Protein AF-A0A0N4UQC7-F1 (afdb_monomer_lite)

Foldseek 3Di:
DLVVQLVVLVVQLVVLVVVVVLQFLLSVLSNLLSVLSNVLSVLVVVVVVVLVVVVVVCVVPVDPPPDPPVVLVCLLSVLQSLLSVLLNLVSVVVSVVLVCCVPVPVVCSCVCRHSVNSVVVSVCSSVVSNVVSVVVNVVSVVVVVDVVPDPPCPVVNVVVVVVVVVVLVVVLCCLCVVQVVVLPDPVSVVVNVSVNVSSVVNVVD

Secondary structure (DSSP, 8-state):
-HHHHHHHHHHHHHHHHHTTGGGSHHHHHHHHHHHHHHHHHHHHHHHHHHHHHHHHHHHHTT-S--STTHHHHHHHHHHHHHHHHHHHHHHHHHHHHHHHHHHH-HHHHHHH--HHHHHHHHHHHHHHHHHHHHHHHHHHHHHHHHHTT-TT-HHHHHHHHHHHHHHHHHHHHHIIIIIGGG--SHHHHHHHHHHHHHHHHHTT-

Sequence (205 aa):
NCSCGIIVNLCLITVIWKTGLIKKPFGVLSISIGSLNCSIVLVTSFYNLITFSFEMLINSFQLNRRQITKEKSANGIGQLINGIYYSNLLLHLLISVNRFYSVAFPLKYGTIFDRKKTKIMVFLIITIWSLSSFLLCVYIAFSWFINLNLPYTTAAFALLRTSFRSRMLIFDFLDATLIAPFCTTAWGTFILFTFTWMLCHFLDG

pLDDT: mean 77.35, std 13.8, range [48.28, 95.94]

Structure (mmCIF, N/CA/C/O backbone):
data_AF-A0A0N4UQC7-F1
#
_entry.id   AF-A0A0N4UQC7-F1
#
loop_
_atom_site.group_PDB
_atom_site.id
_atom_site.type_symbol
_atom_site.label_atom_id
_atom_site.label_alt_id
_atom_site.label_comp_id
_atom_site.label_asym_id
_atom_site.label_entity_id
_atom_site.label_seq_id
_atom_site.pdbx_PDB_ins_code
_atom_site.Cartn_x
_atom_site.Cartn_y
_atom_site.Cartn_z
_atom_site.occupancy
_atom_site.B_iso_or_equiv
_atom_site.auth_seq_id
_atom_site.auth_comp_id
_atom_site.auth_asym_id
_atom_site.auth_atom_id
_atom_site.pdbx_PDB_model_num
ATOM 1 N N . ASN A 1 1 ? -3.420 21.768 -10.777 1.00 60.06 1 ASN A N 1
ATOM 2 C CA . ASN A 1 1 ? -4.268 20.620 -10.370 1.00 60.06 1 ASN A CA 1
ATOM 3 C C . ASN A 1 1 ? -3.665 19.797 -9.236 1.00 60.06 1 ASN A C 1
ATOM 5 O O . ASN A 1 1 ? -4.347 19.621 -8.235 1.00 60.06 1 ASN A O 1
ATOM 9 N N . CYS A 1 2 ? -2.400 19.362 -9.317 1.00 74.94 2 CYS A N 1
ATOM 10 C CA . CYS A 1 2 ? -1.760 18.563 -8.257 1.00 74.94 2 CYS A CA 1
ATOM 11 C C . CYS A 1 2 ? -1.790 19.220 -6.861 1.00 74.94 2 CYS A C 1
ATOM 13 O O . CYS A 1 2 ? -2.129 18.565 -5.878 1.00 74.94 2 CYS A O 1
ATOM 15 N N . SER A 1 3 ? -1.519 20.527 -6.767 1.00 79.00 3 SER A N 1
ATOM 16 C CA . SER A 1 3 ? -1.473 21.240 -5.481 1.00 79.00 3 SER A CA 1
ATOM 17 C C . SER A 1 3 ? -2.801 21.190 -4.719 1.00 79.00 3 SER A C 1
ATOM 19 O O . SER A 1 3 ? -2.801 20.976 -3.511 1.00 79.00 3 SER A O 1
ATOM 21 N N . CYS A 1 4 ? -3.939 21.304 -5.417 1.00 84.38 4 CYS A N 1
ATOM 22 C CA . CYS A 1 4 ? -5.265 21.207 -4.800 1.00 84.38 4 CYS A CA 1
ATOM 23 C C . CYS A 1 4 ? -5.489 19.828 -4.166 1.00 84.38 4 CYS A C 1
ATOM 25 O O . CYS A 1 4 ? -5.972 19.746 -3.040 1.00 84.38 4 CYS A O 1
ATOM 27 N N . GLY A 1 5 ? -5.078 18.753 -4.851 1.00 85.75 5 GLY A N 1
ATOM 28 C CA . GLY A 1 5 ? -5.179 17.389 -4.331 1.00 85.75 5 GLY A CA 1
ATOM 29 C C . GLY A 1 5 ? -4.383 17.194 -3.039 1.00 85.75 5 GLY A C 1
ATOM 30 O O . GLY A 1 5 ? -4.911 16.648 -2.072 1.00 85.75 5 GLY A O 1
ATOM 31 N N . ILE A 1 6 ? -3.146 17.698 -2.981 1.00 89.88 6 ILE A N 1
ATOM 32 C CA . ILE A 1 6 ? -2.316 17.629 -1.766 1.00 89.88 6 ILE A CA 1
ATOM 33 C C . ILE A 1 6 ? -2.961 18.429 -0.628 1.00 89.88 6 ILE A C 1
ATOM 35 O O . ILE A 1 6 ? -3.107 17.909 0.474 1.00 89.88 6 ILE A O 1
ATOM 39 N N . ILE A 1 7 ? -3.396 19.666 -0.890 1.00 89.88 7 ILE A N 1
ATOM 40 C CA . ILE A 1 7 ? -4.003 20.537 0.129 1.00 89.88 7 ILE A CA 1
ATOM 41 C C . ILE A 1 7 ? -5.251 19.885 0.741 1.00 89.88 7 ILE A C 1
ATOM 43 O O . ILE A 1 7 ? -5.383 19.846 1.965 1.00 89.88 7 ILE A O 1
ATOM 47 N N . VAL A 1 8 ? -6.142 19.327 -0.085 1.00 91.44 8 VAL A N 1
ATOM 48 C CA . VAL A 1 8 ? -7.370 18.666 0.387 1.00 91.44 8 VAL A CA 1
ATOM 49 C C . VAL A 1 8 ? -7.048 17.441 1.250 1.00 91.44 8 VAL A C 1
ATOM 51 O O . VAL A 1 8 ? -7.613 17.291 2.334 1.00 91.44 8 VAL A O 1
ATOM 54 N N . ASN A 1 9 ? -6.108 16.590 0.825 1.00 91.94 9 ASN A N 1
ATOM 55 C CA . ASN A 1 9 ? -5.737 15.395 1.588 1.00 91.94 9 ASN A CA 1
ATOM 56 C C . ASN A 1 9 ? -4.983 15.733 2.888 1.00 91.94 9 ASN A C 1
ATOM 58 O O . ASN A 1 9 ? -5.233 15.111 3.920 1.00 91.94 9 ASN A O 1
ATOM 62 N N . LEU A 1 10 ? -4.131 16.763 2.895 1.00 92.62 10 LEU A N 1
ATOM 63 C CA . LEU A 1 10 ? -3.499 17.260 4.122 1.00 92.62 10 LEU A CA 1
ATOM 64 C C . LEU A 1 10 ? -4.522 17.866 5.092 1.00 92.62 10 LEU A C 1
ATOM 66 O O . LEU A 1 10 ? -4.419 17.653 6.303 1.00 92.62 10 LEU A O 1
ATOM 70 N N . CYS A 1 11 ? -5.533 18.576 4.581 1.00 91.69 11 CYS A N 1
ATOM 71 C CA . CYS A 1 11 ? -6.640 19.083 5.388 1.00 91.69 11 CYS A CA 1
ATOM 72 C C . CYS A 1 11 ? -7.411 17.928 6.045 1.00 91.69 11 CYS A C 1
ATOM 74 O O . CYS A 1 11 ? -7.597 17.933 7.262 1.00 91.69 11 CYS A O 1
ATOM 76 N N . LEU A 1 12 ? -7.757 16.887 5.277 1.00 91.06 12 LEU A N 1
ATOM 77 C CA . LEU A 1 12 ? -8.395 15.669 5.787 1.00 91.06 12 LEU A CA 1
ATOM 78 C C . LEU A 1 12 ? -7.584 15.035 6.930 1.00 91.06 12 LEU A C 1
ATOM 80 O O . LEU A 1 12 ? -8.125 14.797 8.011 1.00 91.06 12 LEU A O 1
ATOM 84 N N . ILE A 1 13 ? -6.282 14.806 6.721 1.00 94.38 13 ILE A N 1
ATOM 85 C CA . ILE A 1 13 ? -5.387 14.233 7.741 1.00 94.38 13 ILE A CA 1
ATOM 86 C C . ILE A 1 13 ? -5.366 15.116 8.996 1.00 94.38 13 ILE A C 1
ATOM 88 O O . ILE A 1 13 ? -5.500 14.612 10.113 1.00 94.38 13 ILE A O 1
ATOM 92 N N . THR A 1 14 ? -5.260 16.435 8.819 1.00 95.12 14 THR A N 1
ATOM 93 C CA . THR A 1 14 ? -5.228 17.408 9.920 1.00 95.12 14 THR A CA 1
ATOM 94 C C . THR A 1 14 ? -6.525 17.394 10.728 1.00 95.12 14 THR A C 1
ATOM 96 O O . THR A 1 14 ? -6.482 17.396 11.960 1.00 95.12 14 THR A O 1
ATOM 99 N N . VAL A 1 15 ? -7.685 17.336 10.066 1.00 93.06 15 VAL A N 1
ATOM 100 C CA . VAL A 1 15 ? -8.999 17.259 10.723 1.00 93.06 15 VAL A CA 1
ATOM 101 C C . VAL A 1 15 ? -9.138 15.958 11.515 1.00 93.06 15 VAL A C 1
ATOM 103 O O . VAL A 1 15 ? -9.542 15.991 12.678 1.00 93.06 15 VAL A O 1
ATOM 106 N N . ILE A 1 16 ? -8.756 14.811 10.946 1.00 93.06 16 ILE A N 1
ATOM 107 C CA . ILE A 1 16 ? -8.827 13.512 11.641 1.00 93.06 16 ILE A CA 1
ATOM 108 C C . ILE A 1 16 ? -7.889 13.480 12.855 1.00 93.06 16 ILE A C 1
ATOM 110 O O . ILE A 1 16 ? -8.245 12.931 13.903 1.00 93.06 16 ILE A O 1
ATOM 114 N N . TRP A 1 17 ? -6.703 14.082 12.731 1.00 94.56 17 TRP A N 1
ATOM 115 C CA . TRP A 1 17 ? -5.752 14.203 13.831 1.00 94.56 17 TRP A CA 1
ATOM 116 C C . TRP A 1 17 ? -6.313 15.068 14.963 1.00 94.56 17 TRP A C 1
ATOM 118 O O . TRP A 1 17 ? -6.388 14.612 16.105 1.00 94.56 17 TRP A O 1
ATOM 128 N N . LYS A 1 18 ? -6.779 16.286 14.647 1.00 95.94 18 LYS A N 1
ATOM 129 C CA . LYS A 1 18 ? -7.303 17.247 15.634 1.00 95.94 18 LYS A CA 1
ATOM 130 C C . LYS A 1 18 ? -8.573 16.761 16.336 1.00 95.94 18 LYS A C 1
ATOM 132 O O . LYS A 1 18 ? -8.733 16.994 17.526 1.00 95.94 18 LYS A O 1
ATOM 137 N N . THR A 1 19 ? -9.452 16.050 15.633 1.00 94.12 19 THR A N 1
ATOM 138 C CA . THR A 1 19 ? -10.691 15.487 16.210 1.00 94.12 19 THR A CA 1
ATOM 139 C C . THR A 1 19 ? -10.460 14.222 17.043 1.00 94.12 19 THR A C 1
ATOM 141 O O . THR A 1 19 ? -11.395 13.691 17.639 1.00 94.12 19 THR A O 1
ATOM 144 N N . GLY A 1 20 ? -9.235 13.682 17.073 1.00 93.00 20 GLY A N 1
ATOM 145 C CA . GLY A 1 20 ? -8.928 12.433 17.772 1.00 93.00 20 GLY A CA 1
ATOM 146 C C . GLY A 1 20 ? -9.548 11.188 17.126 1.00 93.00 20 GLY A C 1
ATOM 147 O O . GLY A 1 20 ? -9.466 10.096 17.696 1.00 93.00 20 GLY A O 1
ATOM 148 N N . LEU A 1 21 ? -10.122 11.311 15.921 1.00 91.31 21 LEU A N 1
ATOM 149 C CA . LEU A 1 21 ? -10.711 10.200 15.170 1.00 91.31 21 LEU A CA 1
ATOM 150 C C . LEU A 1 21 ? -9.682 9.119 14.818 1.00 91.31 21 LEU A C 1
ATOM 152 O O . LEU A 1 21 ? -10.066 7.967 14.635 1.00 91.31 21 LEU A O 1
ATOM 156 N N . ILE A 1 22 ? -8.383 9.438 14.830 1.00 92.94 22 ILE A N 1
ATOM 157 C CA . ILE A 1 22 ? -7.269 8.476 14.709 1.00 92.94 22 ILE A CA 1
ATOM 158 C C . ILE A 1 22 ? -7.287 7.360 15.777 1.00 92.94 22 ILE A C 1
ATOM 160 O O . ILE A 1 22 ? -6.645 6.315 15.623 1.00 92.94 22 ILE A O 1
ATOM 164 N N . LYS A 1 23 ? -8.011 7.562 16.887 1.00 92.81 23 LYS A N 1
ATOM 165 C CA . LYS A 1 23 ? -8.238 6.524 17.903 1.00 92.81 23 LYS A CA 1
ATOM 166 C C . LYS A 1 23 ? -9.246 5.463 17.436 1.00 92.81 23 LYS A C 1
ATOM 168 O O . LYS A 1 23 ? -9.225 4.359 17.968 1.00 92.81 23 LYS A O 1
ATOM 173 N N . LYS A 1 24 ? -10.085 5.767 16.438 1.00 94.00 24 LYS A N 1
ATOM 174 C CA . LYS A 1 24 ? -11.085 4.860 15.855 1.00 94.00 24 LYS A CA 1
ATOM 175 C C . LYS A 1 24 ? -10.549 4.198 14.568 1.00 94.00 24 LYS A C 1
ATOM 177 O O . LYS A 1 24 ? -9.817 4.851 13.824 1.00 94.00 24 LYS A O 1
ATOM 182 N N . PRO A 1 25 ? -10.957 2.952 14.249 1.00 93.12 25 PRO A N 1
ATOM 183 C CA . PRO A 1 25 ? -10.604 2.260 13.000 1.00 93.12 25 PRO A CA 1
ATOM 184 C C . PRO A 1 25 ? -10.818 3.107 11.740 1.00 93.12 25 PRO A C 1
ATOM 186 O O . PRO A 1 25 ? -9.914 3.250 10.922 1.00 93.12 25 PRO A O 1
ATOM 189 N N . PHE A 1 26 ? -11.983 3.753 11.639 1.00 93.31 26 PHE A N 1
ATOM 190 C CA . PHE A 1 26 ? -12.334 4.610 10.508 1.00 93.31 26 PHE A CA 1
ATOM 191 C C . PHE A 1 26 ? -11.342 5.766 10.295 1.00 93.31 26 PHE A C 1
ATOM 193 O O . PHE A 1 26 ? -10.989 6.079 9.159 1.00 93.31 26 PHE A O 1
ATOM 200 N N . GLY A 1 27 ? -10.858 6.389 11.376 1.00 93.50 27 GLY A N 1
ATOM 201 C CA . GLY A 1 27 ? -9.882 7.473 11.274 1.00 93.50 27 GLY A CA 1
ATOM 202 C C . GLY A 1 27 ? -8.510 6.987 10.812 1.00 93.50 27 GLY A C 1
ATOM 203 O O . GLY A 1 27 ? -7.856 7.687 10.046 1.00 93.50 27 GLY A O 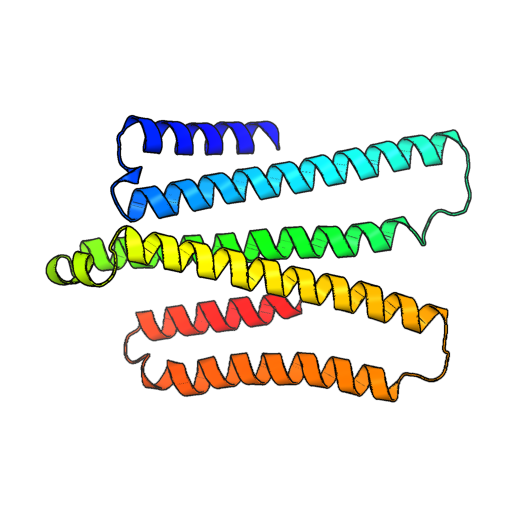1
ATOM 204 N N . VAL A 1 28 ? -8.098 5.775 11.210 1.00 95.62 28 VAL A N 1
ATOM 205 C CA . VAL A 1 28 ? -6.868 5.146 10.696 1.00 95.62 28 VAL A CA 1
ATOM 206 C C . VAL A 1 28 ? -6.974 4.941 9.186 1.00 95.62 28 VAL A C 1
ATOM 208 O O . VAL A 1 28 ? -6.110 5.423 8.464 1.00 95.62 28 VAL A O 1
ATOM 211 N N . LEU A 1 29 ? -8.057 4.315 8.710 1.00 94.12 29 LEU A N 1
ATOM 212 C CA . LEU A 1 29 ? -8.285 4.089 7.277 1.00 94.12 29 LEU A CA 1
ATOM 213 C C . LEU A 1 29 ? -8.303 5.399 6.476 1.00 94.12 29 LEU A C 1
ATOM 215 O O . LEU A 1 29 ? -7.686 5.495 5.419 1.00 94.12 29 LEU A O 1
ATOM 219 N N . SER A 1 30 ? -8.976 6.424 7.003 1.00 94.06 30 SER A N 1
ATOM 220 C CA . SER A 1 30 ? -9.113 7.718 6.329 1.00 94.06 30 SER A CA 1
ATOM 221 C C . SER A 1 30 ? -7.779 8.469 6.227 1.00 94.06 30 SER A C 1
ATOM 223 O O . SER A 1 30 ? -7.488 9.055 5.186 1.00 94.06 30 SER A O 1
ATOM 225 N N . ILE A 1 31 ? -6.936 8.418 7.270 1.00 95.31 31 ILE A N 1
ATOM 226 C CA . ILE A 1 31 ? -5.569 8.960 7.201 1.00 95.31 31 ILE A CA 1
ATOM 227 C C . ILE A 1 31 ? -4.743 8.181 6.179 1.00 95.31 31 ILE A C 1
ATOM 229 O O . ILE A 1 31 ? -4.010 8.796 5.415 1.00 95.31 31 ILE A O 1
ATOM 233 N N . SER A 1 32 ? -4.865 6.853 6.132 1.00 95.56 32 SER A N 1
ATOM 234 C CA . SER A 1 32 ? -4.126 6.028 5.174 1.00 95.56 32 SER A CA 1
ATOM 235 C C . SER A 1 32 ? -4.460 6.373 3.722 1.00 95.56 32 SER A C 1
ATOM 237 O O . SER A 1 32 ? -3.535 6.548 2.933 1.00 95.56 32 SER A O 1
ATOM 239 N N . ILE A 1 33 ? -5.742 6.560 3.385 1.00 94.25 33 ILE A N 1
ATOM 240 C CA . ILE A 1 33 ? -6.151 7.038 2.052 1.00 94.25 33 ILE A CA 1
ATOM 241 C C . ILE A 1 33 ? -5.605 8.439 1.778 1.00 94.25 33 ILE A C 1
ATOM 243 O O . ILE A 1 33 ? -5.018 8.668 0.724 1.00 94.25 33 ILE A O 1
ATOM 247 N N . GLY A 1 34 ? -5.739 9.367 2.733 1.00 93.19 34 GLY A N 1
ATOM 248 C CA . GLY A 1 34 ? -5.193 10.719 2.589 1.00 93.19 34 GLY A CA 1
ATOM 249 C C . GLY A 1 34 ? -3.689 10.706 2.298 1.00 93.19 34 GLY A C 1
ATOM 250 O O . GLY A 1 34 ? -3.222 11.398 1.394 1.00 93.19 34 GLY A O 1
ATOM 251 N N . SER A 1 35 ? -2.935 9.868 3.011 1.00 95.38 35 SER A N 1
ATOM 252 C CA . SER A 1 35 ? -1.496 9.704 2.813 1.00 95.38 35 SER A CA 1
ATOM 253 C C . SER A 1 35 ? -1.162 9.111 1.445 1.00 95.38 35 SER A C 1
ATOM 255 O O . SER A 1 35 ? -0.305 9.662 0.760 1.00 95.38 35 SER A O 1
ATOM 257 N N . LEU A 1 36 ? -1.848 8.046 1.006 1.00 93.69 36 LEU A N 1
ATOM 258 C CA . LEU A 1 36 ? -1.620 7.458 -0.322 1.00 93.69 36 LEU A CA 1
ATOM 259 C C . LEU A 1 36 ? -1.976 8.428 -1.455 1.00 93.69 36 LEU A C 1
ATOM 261 O O . LEU A 1 36 ? -1.239 8.517 -2.435 1.00 93.69 36 LEU A O 1
ATOM 265 N N . ASN A 1 37 ? -3.052 9.204 -1.308 1.00 93.00 37 ASN A N 1
ATOM 266 C CA . ASN A 1 37 ? -3.415 10.249 -2.264 1.00 93.00 37 ASN A CA 1
ATOM 267 C C . ASN A 1 37 ? -2.358 11.364 -2.326 1.00 93.00 37 ASN A C 1
ATOM 269 O O . ASN A 1 37 ? -2.044 11.868 -3.403 1.00 93.00 37 ASN A O 1
ATOM 273 N N . CYS A 1 38 ? -1.764 11.750 -1.194 1.00 93.00 38 CYS A N 1
ATOM 274 C CA . CYS A 1 38 ? -0.612 12.651 -1.212 1.00 93.00 38 CYS A CA 1
ATOM 275 C C . CYS A 1 38 ? 0.575 12.006 -1.944 1.00 93.00 38 CYS A C 1
ATOM 277 O O . CYS A 1 38 ? 1.183 12.648 -2.800 1.00 93.00 38 CYS A O 1
ATOM 279 N N . SER A 1 39 ? 0.878 10.735 -1.660 1.00 92.38 39 SER A N 1
ATOM 280 C CA . SER A 1 39 ? 1.976 10.002 -2.295 1.00 92.38 39 SER A CA 1
ATOM 281 C C . SER A 1 39 ? 1.815 9.896 -3.813 1.00 92.38 39 SER A C 1
ATOM 283 O O . SER A 1 39 ? 2.763 10.212 -4.526 1.00 92.38 39 SER A O 1
ATOM 285 N N . ILE A 1 40 ? 0.636 9.523 -4.330 1.00 91.56 40 ILE A N 1
ATOM 286 C CA . ILE A 1 40 ? 0.422 9.386 -5.781 1.00 91.56 40 ILE A CA 1
ATOM 287 C C . ILE A 1 40 ? 0.588 10.728 -6.502 1.00 91.56 40 ILE A C 1
ATOM 289 O O . ILE A 1 40 ? 1.230 10.793 -7.552 1.00 91.56 40 ILE A O 1
ATOM 293 N N . VAL A 1 41 ? 0.080 11.819 -5.916 1.00 90.81 41 VAL A N 1
ATOM 294 C CA . VAL A 1 41 ? 0.200 13.159 -6.499 1.00 90.81 41 VAL A CA 1
ATOM 295 C C . VAL A 1 41 ? 1.650 13.636 -6.469 1.00 90.81 41 VAL A C 1
ATOM 297 O O . VAL A 1 41 ? 2.113 14.205 -7.458 1.00 90.81 41 VAL A O 1
ATOM 300 N N . LEU A 1 42 ? 2.385 13.383 -5.383 1.00 91.12 42 LEU A N 1
ATOM 301 C CA . LEU A 1 42 ? 3.803 13.731 -5.277 1.00 91.12 42 LEU A CA 1
ATOM 302 C C . LEU A 1 42 ? 4.660 12.942 -6.272 1.00 91.12 42 LEU A C 1
ATOM 304 O O . LEU A 1 42 ? 5.429 13.557 -7.005 1.00 91.12 42 LEU A O 1
ATOM 308 N N . VAL A 1 43 ? 4.490 11.618 -6.353 1.00 88.81 43 VAL A N 1
ATOM 309 C CA . VAL A 1 43 ? 5.226 10.754 -7.295 1.00 88.81 43 VAL A CA 1
ATOM 310 C C . VAL A 1 43 ? 4.956 11.179 -8.738 1.00 88.81 43 VAL A C 1
ATOM 312 O O . VAL A 1 43 ? 5.895 11.382 -9.504 1.00 88.81 43 VAL A O 1
ATOM 315 N N . THR A 1 44 ? 3.689 11.402 -9.094 1.00 88.12 44 THR A N 1
ATOM 316 C CA . THR A 1 44 ? 3.306 11.834 -10.447 1.00 88.12 44 THR A CA 1
ATOM 317 C C . THR A 1 44 ? 3.846 13.229 -10.768 1.00 88.12 44 THR A C 1
ATOM 319 O O . THR A 1 44 ? 4.366 13.463 -11.856 1.00 88.12 44 THR A O 1
ATOM 322 N N . SER A 1 45 ? 3.774 14.168 -9.819 1.00 88.12 45 SER A N 1
ATOM 323 C CA . SER A 1 45 ? 4.286 15.532 -10.019 1.00 88.12 45 SER A CA 1
ATOM 324 C C . SER A 1 45 ? 5.805 15.547 -10.169 1.00 88.12 45 SER A C 1
ATOM 326 O O . SER A 1 45 ? 6.323 16.245 -11.036 1.00 88.12 45 SER A O 1
ATOM 328 N N . PHE A 1 46 ? 6.514 14.753 -9.364 1.00 87.69 46 PHE A N 1
ATOM 329 C CA . PHE A 1 46 ? 7.964 14.617 -9.447 1.00 87.69 46 PHE A CA 1
ATOM 330 C C . PHE A 1 46 ? 8.392 13.965 -10.764 1.00 87.69 46 PHE A C 1
ATOM 332 O O . PHE A 1 46 ? 9.304 14.457 -11.424 1.00 87.69 46 PHE A O 1
ATOM 339 N N . TYR A 1 47 ? 7.685 12.922 -11.205 1.00 85.81 47 TYR A N 1
ATOM 340 C CA . TYR A 1 47 ? 7.925 12.298 -12.503 1.00 85.81 47 TYR A CA 1
ATOM 341 C C . TYR A 1 47 ? 7.716 13.262 -13.671 1.00 85.81 47 TYR A C 1
ATOM 343 O O . TYR A 1 47 ? 8.559 13.342 -14.566 1.00 85.81 47 TYR A O 1
ATOM 351 N N . ASN A 1 48 ? 6.626 14.028 -13.648 1.00 83.88 48 ASN A N 1
ATOM 352 C CA . ASN A 1 48 ? 6.349 15.025 -14.676 1.00 83.88 48 ASN A CA 1
ATOM 353 C C . ASN A 1 48 ? 7.403 16.136 -14.675 1.00 83.88 48 ASN A C 1
ATOM 355 O O . ASN A 1 48 ? 7.855 16.539 -15.742 1.00 83.88 48 ASN A O 1
ATOM 359 N N . LEU A 1 49 ? 7.846 16.587 -13.496 1.00 85.38 49 LEU A N 1
ATOM 360 C CA . LEU A 1 49 ? 8.911 17.581 -13.364 1.00 85.38 49 LEU A CA 1
ATOM 361 C C . LEU A 1 49 ? 10.233 17.072 -13.948 1.00 85.38 49 LEU A C 1
ATOM 363 O O . LEU A 1 49 ? 10.887 17.792 -14.704 1.00 85.38 49 LEU A O 1
ATOM 367 N N . ILE A 1 50 ? 10.610 15.831 -13.631 1.00 81.88 50 ILE A N 1
ATOM 368 C CA . ILE A 1 50 ? 11.795 15.170 -14.184 1.00 81.88 50 ILE A CA 1
ATOM 369 C C . ILE A 1 50 ? 11.680 15.079 -15.705 1.00 81.88 50 ILE A C 1
ATOM 371 O O . ILE A 1 50 ? 12.569 15.541 -16.416 1.00 81.88 50 ILE A O 1
ATOM 375 N N . THR A 1 51 ? 10.577 14.526 -16.209 1.00 78.31 51 THR A N 1
ATOM 376 C CA . THR A 1 51 ? 10.359 14.307 -17.645 1.00 78.31 51 THR A CA 1
ATOM 377 C C . THR A 1 51 ? 10.394 15.621 -18.417 1.00 78.31 51 THR A C 1
ATOM 379 O O . THR A 1 51 ? 11.078 15.713 -19.435 1.00 78.31 51 THR A O 1
ATOM 382 N N . PHE A 1 52 ? 9.740 16.660 -17.896 1.00 80.81 52 PHE A N 1
ATOM 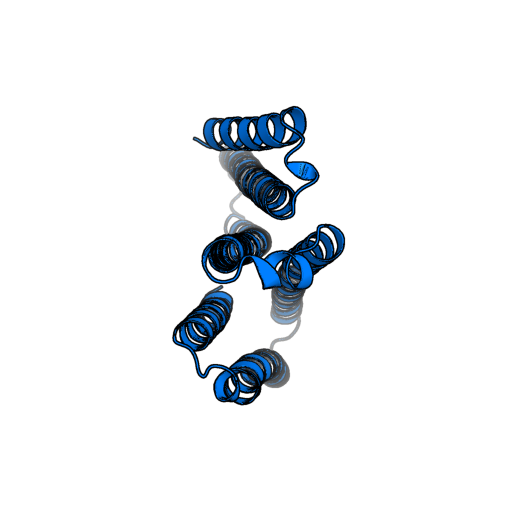383 C CA . PHE A 1 52 ? 9.755 17.998 -18.474 1.00 80.81 52 PHE A CA 1
ATOM 384 C C . PHE A 1 52 ? 11.161 18.614 -18.468 1.00 80.81 52 PHE A C 1
ATOM 386 O O . PHE A 1 52 ? 11.610 19.131 -19.488 1.00 80.81 52 PHE A O 1
ATOM 393 N N . SER A 1 53 ? 11.896 18.502 -17.356 1.00 77.88 53 SER A N 1
ATOM 394 C CA . SER A 1 53 ? 13.269 19.020 -17.246 1.00 77.88 53 SER A CA 1
ATOM 395 C C . SER A 1 53 ? 14.221 18.327 -18.226 1.00 77.88 53 SER A C 1
ATOM 397 O O . SER A 1 53 ? 15.010 18.990 -18.899 1.00 77.88 53 SER A O 1
ATOM 399 N N . PHE A 1 54 ? 14.115 17.001 -18.363 1.00 73.94 54 PHE A N 1
ATOM 400 C CA . PHE A 1 54 ? 14.878 16.233 -19.349 1.00 73.94 54 PHE A CA 1
ATOM 401 C C . PHE A 1 54 ? 14.496 16.596 -20.783 1.00 73.94 54 PHE A C 1
ATOM 403 O O . PHE A 1 54 ? 15.369 16.683 -21.642 1.00 73.94 54 PHE A O 1
ATOM 410 N N . GLU A 1 55 ? 13.215 16.820 -21.065 1.00 72.31 55 GLU A N 1
ATOM 411 C CA . GLU A 1 55 ? 12.767 17.226 -22.394 1.00 72.31 55 GLU A CA 1
ATOM 412 C C . GLU A 1 55 ? 13.286 18.610 -22.787 1.00 72.31 55 GLU A C 1
ATOM 414 O O . GLU A 1 55 ? 13.800 18.773 -23.894 1.00 72.31 55 GLU A O 1
ATOM 419 N N . MET A 1 56 ? 13.245 19.570 -21.862 1.00 74.88 56 MET A N 1
ATOM 420 C CA . MET A 1 56 ? 13.828 20.898 -22.054 1.00 74.88 56 MET A CA 1
ATOM 421 C C . MET A 1 56 ? 15.337 20.823 -22.318 1.00 74.88 56 MET A C 1
ATOM 423 O O . MET A 1 56 ? 15.822 21.444 -23.262 1.00 74.88 56 MET A O 1
ATOM 427 N N . LEU A 1 57 ? 16.068 20.003 -21.554 1.00 73.38 57 LEU A N 1
ATOM 428 C CA . LEU A 1 57 ? 17.507 19.783 -21.737 1.00 73.38 57 LEU A CA 1
ATOM 429 C C . LEU A 1 57 ? 17.824 19.118 -23.092 1.00 73.38 57 LEU A C 1
ATOM 431 O O . LEU A 1 57 ? 18.745 19.498 -23.805 1.00 73.38 57 LEU A O 1
ATOM 435 N N . ILE A 1 58 ? 17.053 18.112 -23.496 1.00 68.19 58 ILE A N 1
ATOM 436 C CA . ILE A 1 58 ? 17.268 17.422 -24.776 1.00 68.19 58 ILE A CA 1
ATOM 437 C C . ILE A 1 58 ? 16.936 18.335 -25.966 1.00 68.19 58 ILE A C 1
ATOM 439 O O . ILE A 1 58 ? 17.563 18.227 -27.026 1.00 68.19 58 ILE A O 1
ATOM 443 N N . ASN A 1 59 ? 15.948 19.218 -25.816 1.00 71.06 59 ASN A N 1
ATOM 444 C CA . ASN A 1 59 ? 15.622 20.226 -26.818 1.00 71.06 59 ASN A CA 1
ATOM 445 C C . ASN A 1 59 ? 16.711 21.298 -26.924 1.00 71.06 59 ASN A C 1
ATOM 447 O O . ASN A 1 59 ? 17.012 21.709 -28.041 1.00 71.06 59 ASN A O 1
ATOM 451 N N . SER A 1 60 ? 17.364 21.677 -25.820 1.00 75.50 60 SER A N 1
ATOM 452 C CA . SER A 1 60 ? 18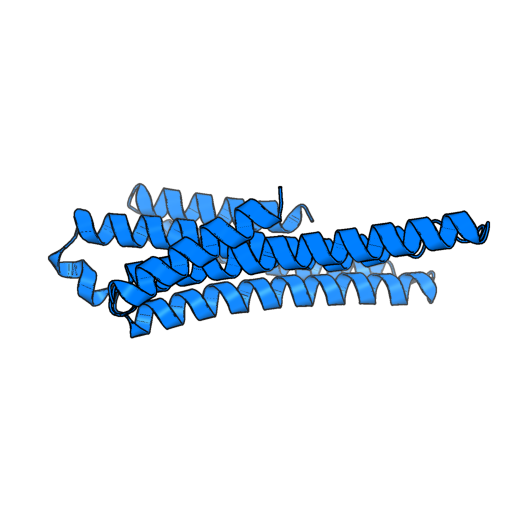.469 22.640 -25.866 1.00 75.50 60 SER A CA 1
ATOM 453 C C . SER A 1 60 ? 19.751 22.078 -26.492 1.00 75.50 60 SER A C 1
ATOM 455 O O . SER A 1 60 ? 20.487 22.830 -27.121 1.00 75.50 60 SER A O 1
ATOM 457 N N . PHE A 1 61 ? 20.016 20.771 -26.378 1.00 69.44 61 PHE A N 1
ATOM 458 C CA . PHE A 1 61 ? 21.269 20.164 -26.858 1.00 69.44 61 PHE A CA 1
ATOM 459 C C . PHE A 1 61 ? 21.198 19.459 -28.229 1.00 69.44 61 PHE A C 1
ATOM 461 O O . PHE A 1 61 ? 22.181 18.836 -28.621 1.00 69.44 61 PHE A O 1
ATOM 468 N N . GLN A 1 62 ? 20.070 19.506 -28.960 1.00 65.94 62 GLN A N 1
ATOM 469 C CA . GLN A 1 62 ? 19.868 18.787 -30.244 1.00 65.94 62 GLN A CA 1
ATOM 470 C C . GLN A 1 62 ? 20.342 17.313 -30.231 1.00 65.94 62 GLN A C 1
ATOM 472 O O . GLN A 1 62 ? 20.709 16.734 -31.254 1.00 65.94 62 GLN A O 1
ATOM 477 N N . LEU A 1 63 ? 20.334 16.663 -29.065 1.00 59.44 63 LEU A N 1
ATOM 478 C CA . LEU A 1 63 ? 20.845 15.304 -28.938 1.00 59.44 63 LEU A CA 1
ATOM 479 C C . LEU A 1 63 ? 19.861 14.326 -29.587 1.00 59.44 63 LEU A C 1
ATOM 481 O O . LEU A 1 63 ? 18.737 14.140 -29.118 1.00 59.44 63 LEU A O 1
ATOM 485 N N . ASN A 1 64 ? 20.313 13.671 -30.658 1.00 61.25 64 ASN A N 1
ATOM 486 C CA . ASN A 1 64 ? 19.536 12.756 -31.502 1.00 61.25 64 ASN A CA 1
ATOM 487 C C . ASN A 1 64 ? 19.360 11.333 -30.903 1.00 61.25 64 ASN A C 1
ATOM 489 O O . ASN A 1 64 ? 19.018 10.393 -31.609 1.00 61.25 64 ASN A O 1
ATOM 493 N N . ARG A 1 65 ? 19.594 11.124 -29.593 1.00 59.28 65 ARG A N 1
ATOM 494 C CA . ARG A 1 65 ? 19.478 9.802 -28.918 1.00 59.28 65 ARG A CA 1
ATOM 495 C C . ARG A 1 65 ? 18.166 9.631 -28.130 1.00 59.28 65 ARG A C 1
ATOM 497 O O . ARG A 1 65 ? 18.174 9.212 -26.977 1.00 59.28 65 ARG A O 1
ATOM 504 N N . ARG A 1 66 ? 17.032 10.002 -28.734 1.00 54.41 66 ARG A N 1
ATOM 505 C CA . ARG A 1 66 ? 15.794 10.398 -28.026 1.00 54.41 66 ARG A CA 1
ATOM 506 C C . ARG A 1 66 ? 14.846 9.301 -27.525 1.00 54.41 66 ARG A C 1
ATOM 508 O O . ARG A 1 66 ? 14.068 9.593 -26.623 1.00 54.41 66 ARG A O 1
ATOM 515 N N . GLN A 1 67 ? 14.853 8.085 -28.065 1.00 57.28 67 GLN A N 1
ATOM 516 C CA . GLN A 1 67 ? 13.720 7.165 -27.833 1.00 57.28 67 GLN A CA 1
ATOM 517 C C . GLN A 1 67 ? 13.942 6.137 -26.714 1.00 57.28 67 GLN A C 1
ATOM 519 O O . GLN A 1 67 ? 13.026 5.834 -25.959 1.00 57.28 67 GLN A O 1
ATOM 524 N N . ILE A 1 68 ? 15.172 5.657 -26.520 1.00 55.56 68 ILE A N 1
ATOM 525 C CA . ILE A 1 68 ? 15.413 4.461 -25.696 1.00 55.56 68 ILE A CA 1
ATOM 526 C C . ILE A 1 68 ? 15.355 4.735 -24.177 1.00 55.56 68 ILE A C 1
ATOM 528 O O . ILE A 1 68 ? 15.099 3.814 -23.402 1.00 55.56 68 ILE A O 1
ATOM 532 N N . THR A 1 69 ? 15.601 5.965 -23.714 1.00 56.94 69 THR A N 1
ATOM 533 C CA . THR A 1 69 ? 15.593 6.295 -22.273 1.00 56.94 69 THR A CA 1
ATOM 534 C C . THR A 1 69 ? 14.226 6.743 -21.755 1.00 56.94 69 THR A C 1
ATOM 536 O O . THR A 1 69 ? 13.906 6.431 -20.611 1.00 56.94 69 THR A O 1
ATOM 539 N N . LYS A 1 70 ? 13.405 7.412 -22.581 1.00 56.81 70 LYS A N 1
ATOM 540 C CA . LYS A 1 70 ? 12.088 7.934 -22.169 1.00 56.81 70 LYS A CA 1
ATOM 541 C C . LYS A 1 70 ? 11.072 6.825 -21.879 1.00 56.81 70 LYS A C 1
ATOM 543 O O . LYS A 1 70 ? 10.400 6.877 -20.857 1.00 56.81 70 LYS A O 1
ATOM 548 N N . GLU A 1 71 ? 10.991 5.800 -22.728 1.00 61.12 71 GLU A N 1
ATOM 549 C CA . GLU A 1 71 ? 10.030 4.699 -22.532 1.00 61.12 71 GLU A CA 1
ATOM 550 C C . GLU A 1 71 ? 10.322 3.887 -21.258 1.00 61.12 71 GLU A C 1
ATOM 552 O O . GLU A 1 71 ? 9.420 3.400 -20.583 1.00 61.12 71 GLU A O 1
ATOM 557 N N . LYS A 1 72 ? 11.597 3.772 -20.873 1.00 59.59 72 LYS A N 1
ATOM 558 C CA . LYS A 1 72 ? 12.017 2.896 -19.770 1.00 59.59 72 LYS A CA 1
ATOM 559 C C . LYS A 1 72 ? 11.764 3.490 -18.392 1.00 59.59 72 LYS A C 1
ATOM 561 O O . LYS A 1 72 ? 11.338 2.765 -17.494 1.00 59.59 72 LYS A O 1
ATOM 566 N N . SER A 1 73 ? 12.023 4.787 -18.212 1.00 60.88 73 SER A N 1
ATOM 567 C CA . SER A 1 73 ? 11.686 5.471 -16.958 1.00 60.88 73 SER A CA 1
ATOM 568 C C . SER A 1 73 ? 10.171 5.563 -16.771 1.00 60.88 73 SER A C 1
ATOM 570 O O . SER A 1 73 ? 9.695 5.419 -15.644 1.00 60.88 73 SER A O 1
ATOM 572 N N . ALA A 1 74 ? 9.424 5.718 -17.871 1.00 70.44 74 ALA A N 1
ATOM 573 C CA . ALA A 1 74 ? 7.968 5.719 -17.863 1.00 70.44 74 ALA A CA 1
ATOM 574 C C . ALA A 1 74 ? 7.394 4.405 -17.323 1.00 70.44 74 ALA A C 1
ATOM 576 O O . ALA A 1 74 ? 6.519 4.440 -16.460 1.00 70.44 74 ALA A O 1
ATOM 577 N N . ASN A 1 75 ? 7.939 3.259 -17.745 1.00 71.31 75 ASN A N 1
ATOM 578 C CA . ASN A 1 75 ? 7.448 1.953 -17.303 1.00 71.31 75 ASN A CA 1
ATOM 579 C C . ASN A 1 75 ? 7.649 1.733 -15.797 1.00 71.31 75 ASN A C 1
ATOM 581 O O . ASN A 1 75 ? 6.712 1.355 -15.101 1.00 71.31 75 ASN A O 1
ATOM 585 N N . GLY A 1 76 ? 8.845 2.005 -15.262 1.00 72.69 76 GLY A N 1
ATOM 586 C CA . GLY A 1 76 ? 9.122 1.784 -13.836 1.00 72.69 76 GLY A CA 1
ATOM 587 C C . GLY A 1 76 ? 8.262 2.657 -12.914 1.00 72.69 76 GLY A C 1
ATOM 588 O O . GLY A 1 76 ? 7.721 2.180 -11.916 1.00 72.69 76 GLY A O 1
ATOM 589 N N . ILE A 1 77 ? 8.097 3.934 -13.266 1.00 78.50 77 ILE A N 1
ATOM 590 C CA . ILE A 1 77 ? 7.295 4.878 -12.478 1.00 78.50 77 ILE A CA 1
ATOM 591 C C . ILE A 1 77 ? 5.801 4.606 -12.659 1.00 78.50 77 ILE A C 1
ATOM 593 O O . ILE A 1 77 ? 5.063 4.658 -11.676 1.00 78.50 77 ILE A O 1
ATOM 597 N N . GLY A 1 78 ? 5.365 4.246 -13.868 1.00 80.44 78 GLY A N 1
ATOM 598 C CA . GLY A 1 78 ? 4.003 3.784 -14.129 1.00 80.44 78 GLY A CA 1
ATOM 599 C C . GLY A 1 78 ? 3.620 2.618 -13.218 1.00 80.44 78 GLY A C 1
ATOM 600 O O . GLY A 1 78 ? 2.578 2.665 -12.570 1.00 80.44 78 GLY A O 1
ATOM 601 N N . GLN A 1 79 ? 4.510 1.635 -13.047 1.00 78.81 79 GLN A N 1
ATOM 602 C CA . GLN A 1 79 ? 4.248 0.506 -12.149 1.00 78.81 79 GLN A CA 1
ATOM 603 C C . GLN A 1 79 ? 4.213 0.886 -10.663 1.00 78.81 79 GLN A C 1
ATOM 605 O O . GLN A 1 79 ? 3.422 0.324 -9.900 1.00 78.81 79 GLN A O 1
ATOM 610 N N . LEU A 1 80 ? 5.018 1.864 -10.237 1.00 83.00 80 LEU A N 1
ATOM 611 C CA . LEU A 1 80 ? 4.932 2.409 -8.880 1.00 83.00 80 LEU A CA 1
ATOM 612 C C . LEU A 1 80 ? 3.591 3.125 -8.649 1.00 83.00 80 LEU A C 1
ATOM 614 O O . LEU A 1 80 ? 2.955 2.924 -7.614 1.00 83.00 80 LEU A O 1
ATOM 618 N N . ILE A 1 81 ? 3.148 3.933 -9.618 1.00 86.88 81 ILE A N 1
ATOM 619 C CA . ILE A 1 81 ? 1.850 4.619 -9.578 1.00 86.88 81 ILE A CA 1
ATOM 620 C C . ILE A 1 81 ? 0.713 3.593 -9.513 1.00 86.88 81 ILE A C 1
ATOM 622 O O . ILE A 1 81 ? -0.172 3.736 -8.668 1.00 86.88 81 ILE A O 1
ATOM 626 N N . ASN A 1 82 ? 0.779 2.525 -10.315 1.00 84.69 82 ASN A N 1
ATOM 627 C CA . ASN A 1 82 ? -0.181 1.419 -10.279 1.00 84.69 82 ASN A CA 1
ATOM 628 C C . ASN A 1 82 ? -0.249 0.767 -8.890 1.00 84.69 82 ASN A C 1
ATOM 630 O O . ASN A 1 82 ? -1.338 0.546 -8.367 1.00 84.69 82 ASN A O 1
ATOM 634 N N . GLY A 1 83 ? 0.892 0.527 -8.237 1.00 84.31 83 GLY A N 1
ATOM 635 C CA . GLY A 1 83 ? 0.925 -0.043 -6.883 1.00 84.31 83 GLY A CA 1
ATOM 636 C C . GLY A 1 83 ? 0.218 0.819 -5.841 1.00 84.31 83 GLY A C 1
ATOM 637 O O . GLY A 1 83 ? -0.546 0.314 -5.011 1.00 84.31 83 GLY A O 1
ATOM 638 N N . ILE A 1 84 ? 0.426 2.138 -5.906 1.00 89.69 84 ILE A N 1
ATOM 639 C CA . ILE A 1 84 ? -0.267 3.093 -5.034 1.00 89.69 84 ILE A CA 1
ATOM 640 C C . ILE A 1 84 ? -1.766 3.121 -5.363 1.00 89.69 84 ILE A C 1
ATOM 642 O O . ILE A 1 84 ? -2.591 3.123 -4.449 1.00 89.69 84 ILE A O 1
ATOM 646 N N . TYR A 1 85 ? -2.121 3.101 -6.649 1.00 89.12 85 TYR A N 1
ATOM 647 C CA . TYR A 1 85 ? -3.505 3.096 -7.118 1.00 89.12 85 TYR A CA 1
ATOM 648 C C . TYR A 1 85 ? -4.286 1.871 -6.616 1.00 89.12 85 TYR A C 1
ATOM 650 O O . TYR A 1 85 ? -5.332 2.037 -5.986 1.00 89.12 85 TYR A O 1
ATOM 658 N N . TYR A 1 86 ? -3.752 0.657 -6.788 1.00 85.56 86 TYR A N 1
ATOM 659 C CA . TYR A 1 86 ? -4.390 -0.573 -6.300 1.00 85.56 86 TYR A CA 1
ATOM 660 C C . TYR A 1 86 ? -4.481 -0.625 -4.772 1.00 85.56 86 TYR A C 1
ATOM 662 O O . TYR A 1 86 ? -5.514 -1.019 -4.223 1.00 85.56 86 TYR A O 1
ATOM 670 N N . SER A 1 87 ? -3.451 -0.141 -4.068 1.00 88.62 87 SER A N 1
ATOM 671 C CA . SER A 1 87 ? -3.506 0.012 -2.607 1.00 88.62 87 SER A CA 1
ATOM 672 C C . SER A 1 87 ? -4.664 0.921 -2.185 1.00 88.62 87 SER A C 1
ATOM 674 O O . SER A 1 87 ? -5.386 0.618 -1.235 1.00 88.62 87 SER A O 1
ATOM 676 N N . ASN A 1 88 ? -4.862 2.031 -2.899 1.00 91.00 88 ASN A N 1
ATOM 677 C CA . ASN A 1 88 ? -5.913 2.997 -2.606 1.00 91.00 88 ASN A CA 1
ATOM 678 C C . ASN A 1 88 ? -7.311 2.419 -2.855 1.00 91.00 88 ASN A C 1
ATOM 680 O O . ASN A 1 88 ? -8.208 2.565 -2.026 1.00 91.00 88 ASN A O 1
ATOM 684 N N . LEU A 1 89 ? -7.480 1.705 -3.967 1.00 88.62 89 LEU A N 1
ATOM 685 C CA . LEU A 1 89 ? -8.720 1.020 -4.316 1.00 88.62 89 LEU A CA 1
ATOM 686 C C . LEU A 1 89 ? -9.141 0.013 -3.230 1.00 88.62 89 LEU A C 1
ATOM 688 O O . LEU A 1 89 ? -10.290 0.017 -2.784 1.00 88.62 89 LEU A O 1
ATOM 692 N N . LEU A 1 90 ? -8.200 -0.791 -2.730 1.00 87.38 90 LEU A N 1
ATOM 693 C CA . LEU A 1 90 ? -8.466 -1.714 -1.627 1.00 87.38 90 LEU A CA 1
ATOM 694 C C . LEU A 1 90 ? -8.759 -1.018 -0.306 1.00 87.38 90 LEU A C 1
ATOM 696 O O . LEU A 1 90 ? -9.598 -1.492 0.459 1.00 87.38 90 LEU A O 1
ATOM 700 N N . LEU A 1 91 ? -8.100 0.105 -0.016 1.00 90.12 91 LEU A N 1
ATOM 701 C CA . LEU A 1 91 ? -8.446 0.894 1.161 1.00 90.12 91 LEU A CA 1
ATOM 702 C C . LEU A 1 91 ? -9.857 1.477 1.051 1.00 90.12 91 LEU A C 1
ATOM 704 O O . LEU A 1 91 ? -10.574 1.479 2.051 1.00 90.12 91 LEU A O 1
ATOM 708 N N . HIS A 1 92 ? -10.293 1.911 -0.134 1.00 88.06 92 HIS A N 1
ATOM 709 C CA . HIS A 1 92 ? -11.678 2.325 -0.363 1.00 88.06 92 HIS A CA 1
ATOM 710 C C . HIS A 1 92 ? -12.659 1.176 -0.108 1.00 88.06 92 HIS A C 1
ATOM 712 O O . HIS A 1 92 ? -13.635 1.367 0.619 1.00 88.06 92 HIS A O 1
ATOM 718 N N . LEU A 1 93 ? -12.372 -0.027 -0.617 1.00 87.19 93 LEU A N 1
ATOM 719 C CA . LEU A 1 93 ? -13.164 -1.221 -0.316 1.00 87.19 93 LEU A CA 1
ATOM 720 C C . LEU A 1 93 ? -13.199 -1.502 1.195 1.00 87.19 93 LEU A C 1
ATOM 722 O O . LEU A 1 93 ? -14.270 -1.711 1.763 1.00 87.19 93 LEU A O 1
ATOM 726 N N . LEU A 1 94 ? -12.049 -1.440 1.871 1.00 89.62 94 LEU A N 1
ATOM 727 C CA . LEU A 1 94 ? -11.943 -1.674 3.311 1.00 89.62 94 LEU A CA 1
ATOM 728 C C . LEU A 1 94 ? -12.715 -0.627 4.128 1.00 89.62 94 LEU A C 1
ATOM 730 O O . LEU A 1 94 ? -13.319 -0.976 5.142 1.00 89.62 94 LEU A O 1
ATOM 734 N N . ILE A 1 95 ? -12.755 0.636 3.688 1.00 89.88 95 ILE A N 1
ATOM 735 C CA . ILE A 1 95 ? -13.611 1.673 4.282 1.00 89.88 95 ILE A CA 1
ATOM 736 C C . ILE A 1 95 ? -15.090 1.347 4.084 1.00 89.88 95 ILE A C 1
ATOM 738 O O . ILE A 1 95 ? -15.856 1.451 5.044 1.00 89.88 95 ILE A O 1
ATOM 742 N N . SER A 1 96 ? -15.499 0.938 2.883 1.00 87.19 96 SER A N 1
ATOM 743 C CA . SER A 1 96 ? -16.885 0.549 2.604 1.00 87.19 96 SER A CA 1
ATOM 744 C C . SER A 1 96 ? -17.320 -0.612 3.497 1.00 87.19 96 SER A C 1
ATOM 746 O O . SER A 1 96 ? -18.365 -0.535 4.141 1.00 87.19 96 SER A O 1
ATOM 748 N N . VAL A 1 97 ? -16.473 -1.636 3.641 1.00 87.12 97 VAL A N 1
ATOM 749 C CA . VAL A 1 97 ? -16.702 -2.766 4.554 1.00 87.12 97 VAL A CA 1
ATOM 750 C C . VAL A 1 97 ? -16.736 -2.295 6.012 1.00 87.12 97 VAL A C 1
ATOM 752 O O . VAL A 1 97 ? -17.642 -2.668 6.755 1.00 87.12 97 VAL A O 1
ATOM 755 N N . ASN A 1 98 ? -15.810 -1.429 6.434 1.00 90.50 98 ASN A N 1
ATOM 756 C CA . ASN A 1 98 ? -15.800 -0.861 7.784 1.00 90.50 98 ASN A CA 1
ATOM 757 C C . ASN A 1 98 ? -17.116 -0.136 8.111 1.00 90.50 98 ASN A C 1
ATOM 759 O O . ASN A 1 98 ? -17.701 -0.362 9.173 1.00 90.50 98 ASN A O 1
ATOM 763 N N . ARG A 1 99 ? -17.609 0.698 7.187 1.00 89.69 99 ARG A N 1
ATOM 764 C CA . ARG A 1 99 ? -18.883 1.408 7.338 1.00 89.69 99 ARG A CA 1
ATOM 765 C C . ARG A 1 99 ? -20.069 0.459 7.331 1.00 89.69 99 ARG A C 1
ATOM 767 O O . ARG A 1 99 ? -20.920 0.577 8.211 1.00 89.69 99 ARG A O 1
ATOM 774 N N . PHE A 1 100 ? -20.080 -0.513 6.428 1.00 87.62 100 PHE A N 1
ATOM 775 C CA . PHE A 1 100 ? -21.110 -1.540 6.377 1.00 87.62 100 PHE A CA 1
ATOM 776 C C . PHE A 1 100 ? -21.221 -2.294 7.709 1.00 87.62 100 PHE A C 1
ATOM 778 O O . PHE A 1 100 ? -22.295 -2.313 8.300 1.00 87.62 100 PHE A O 1
ATOM 785 N N . TYR A 1 101 ? -20.118 -2.817 8.257 1.00 88.94 101 TYR A N 1
ATOM 786 C CA . TYR A 1 101 ? -20.136 -3.510 9.551 1.00 88.94 101 TYR A CA 1
ATOM 787 C C . TYR A 1 101 ? -20.559 -2.606 10.710 1.00 88.94 101 TYR A C 1
ATOM 789 O O . TYR A 1 101 ? -21.238 -3.073 11.623 1.00 88.94 101 TYR A O 1
ATOM 797 N N . SER A 1 102 ? -20.189 -1.321 10.675 1.00 90.75 102 SER A N 1
ATOM 798 C CA . SER A 1 102 ? -20.592 -0.369 11.718 1.00 90.75 102 SER A CA 1
ATOM 799 C C . SER A 1 102 ? -22.106 -0.140 11.766 1.00 90.75 102 SER A C 1
ATOM 801 O O . SER A 1 102 ? -22.636 0.126 12.841 1.00 90.75 102 SER A O 1
ATOM 803 N N . VAL A 1 103 ? -22.791 -0.277 10.624 1.00 92.06 103 VAL A N 1
ATOM 804 C CA . VAL A 1 103 ? -24.241 -0.071 10.493 1.00 92.06 103 VAL A CA 1
ATOM 805 C C . VAL A 1 103 ? -25.006 -1.390 10.614 1.00 92.06 103 VAL A C 1
ATOM 807 O O . VAL A 1 103 ? -25.935 -1.486 11.406 1.00 92.06 103 VAL A O 1
ATOM 810 N N . ALA A 1 104 ? -24.615 -2.415 9.855 1.00 91.00 104 ALA A N 1
ATOM 811 C CA . ALA A 1 104 ? -25.343 -3.679 9.758 1.00 91.00 104 ALA A CA 1
ATOM 812 C C . ALA A 1 104 ? -25.127 -4.600 10.970 1.00 91.00 104 ALA A C 1
ATOM 814 O O . ALA A 1 104 ? -26.023 -5.357 11.337 1.00 91.00 104 ALA A O 1
ATOM 815 N N . PHE A 1 105 ? -23.949 -4.549 11.604 1.00 92.75 105 PHE A N 1
ATOM 816 C CA . PHE A 1 105 ? -23.585 -5.461 12.693 1.00 92.75 105 PHE A CA 1
ATOM 817 C C . PHE A 1 105 ? -22.870 -4.736 13.848 1.00 92.75 105 PHE A C 1
ATOM 819 O O . PHE A 1 105 ? -21.742 -5.105 14.194 1.00 92.75 105 PHE A O 1
ATOM 826 N N . PRO A 1 106 ? -23.503 -3.743 14.503 1.00 93.25 106 PRO A N 1
ATOM 827 C CA . PRO A 1 106 ? -22.851 -2.907 15.516 1.00 93.25 106 PRO A CA 1
ATOM 828 C C . PRO A 1 106 ? -22.258 -3.717 16.681 1.00 93.25 106 PRO A C 1
ATOM 830 O O . PRO A 1 106 ? -21.165 -3.407 17.150 1.00 93.25 106 PRO A O 1
ATOM 833 N N . LEU A 1 107 ? -22.915 -4.812 17.090 1.00 94.94 107 LEU A N 1
ATOM 834 C CA . LEU A 1 107 ? -22.431 -5.705 18.155 1.00 94.94 107 LEU A CA 1
ATOM 835 C C . LEU A 1 107 ? -21.172 -6.500 17.759 1.00 94.94 107 LEU A C 1
ATOM 837 O O . LEU A 1 107 ? -20.360 -6.835 18.617 1.00 94.94 107 LEU A O 1
ATOM 841 N N . LYS A 1 108 ? -20.989 -6.794 16.464 1.00 92.25 108 LYS A N 1
ATOM 842 C CA . LYS A 1 108 ? -19.812 -7.509 15.932 1.00 92.25 108 LYS A CA 1
ATOM 843 C C . LYS A 1 108 ? -18.740 -6.559 15.390 1.00 92.25 108 LYS A C 1
ATOM 845 O O . LYS A 1 108 ? -17.626 -6.987 15.108 1.00 92.25 108 LYS A O 1
ATOM 850 N N . TYR A 1 109 ? -19.035 -5.267 15.252 1.00 90.62 109 TYR A N 1
ATOM 851 C CA . TYR A 1 109 ? -18.107 -4.296 14.675 1.00 90.62 109 TYR A CA 1
ATOM 852 C C . TYR A 1 109 ? -16.764 -4.266 15.418 1.00 90.62 109 TYR A C 1
ATOM 854 O O . TYR A 1 109 ? -15.714 -4.359 14.786 1.00 90.62 109 TYR A O 1
ATOM 862 N N . GLY A 1 110 ? -16.790 -4.212 16.755 1.00 91.25 110 GLY A N 1
ATOM 863 C CA . GLY A 1 110 ? -15.574 -4.146 17.575 1.00 91.25 110 GLY A CA 1
ATOM 864 C C . GLY A 1 110 ? -14.712 -5.412 17.535 1.00 91.25 110 GLY A C 1
ATOM 865 O O . GLY A 1 110 ? -13.509 -5.337 17.775 1.00 91.25 110 GLY A O 1
ATOM 866 N N . THR A 1 111 ? -15.285 -6.573 17.195 1.00 92.19 111 THR A N 1
ATOM 867 C CA . THR A 1 111 ? -14.514 -7.821 17.084 1.00 92.19 111 THR A CA 1
ATOM 868 C C . THR A 1 111 ? -13.765 -7.905 15.756 1.00 92.19 111 THR A C 1
ATOM 870 O O . THR A 1 111 ? -12.660 -8.453 15.716 1.00 92.19 111 THR A O 1
ATOM 873 N N . ILE A 1 112 ? -14.317 -7.327 14.687 1.00 88.88 112 ILE A N 1
ATOM 874 C CA . ILE A 1 112 ? -13.723 -7.322 13.342 1.00 88.88 112 ILE A CA 1
ATOM 875 C C . ILE A 1 112 ? -12.782 -6.123 13.174 1.00 88.88 112 ILE A C 1
ATOM 877 O O . ILE A 1 112 ? -11.611 -6.294 12.831 1.00 88.88 112 ILE A O 1
ATOM 881 N N . PHE A 1 113 ? -13.263 -4.917 13.482 1.00 89.44 113 PHE A N 1
ATOM 882 C CA . PHE A 1 113 ? -12.538 -3.659 13.331 1.00 89.44 113 PHE A CA 1
ATOM 883 C C . PHE A 1 113 ? -12.108 -3.101 14.686 1.00 89.44 113 PHE A C 1
ATOM 885 O O . PHE A 1 113 ? -12.764 -2.244 15.276 1.00 89.44 113 PHE A O 1
ATOM 892 N N . ASP A 1 114 ? -10.938 -3.544 15.138 1.00 93.50 114 ASP A N 1
ATOM 893 C CA . ASP A 1 114 ? -10.181 -2.884 16.203 1.00 93.50 114 ASP A CA 1
ATOM 894 C C . ASP A 1 114 ? -9.039 -2.038 15.609 1.00 93.50 114 ASP A C 1
ATOM 896 O O . ASP A 1 114 ? -8.568 -2.290 14.496 1.00 93.50 114 ASP A O 1
ATOM 900 N N . ARG A 1 115 ? -8.555 -1.034 16.345 1.00 92.88 115 ARG A N 1
ATOM 901 C CA . ARG A 1 115 ? -7.451 -0.159 15.932 1.00 92.88 115 ARG A CA 1
ATOM 902 C C . ARG A 1 115 ? -6.195 -0.955 15.578 1.00 92.88 115 ARG A C 1
ATOM 904 O O . ARG A 1 115 ? -5.546 -0.626 14.585 1.00 92.88 115 ARG A O 1
ATOM 911 N N . LYS A 1 116 ? -5.845 -1.991 16.354 1.00 94.12 116 LYS A N 1
ATOM 912 C CA . LYS A 1 116 ? -4.660 -2.821 16.077 1.00 94.12 116 LYS A CA 1
ATOM 913 C C . LYS A 1 116 ? -4.855 -3.633 14.797 1.00 94.12 116 LYS A C 1
ATOM 915 O O . LYS A 1 116 ? -3.998 -3.586 13.919 1.00 94.12 116 LYS A O 1
ATOM 920 N N . LYS A 1 117 ? -6.007 -4.299 14.657 1.00 91.94 117 LYS A N 1
ATOM 921 C CA . LYS A 1 117 ? -6.355 -5.095 13.465 1.00 91.94 117 LYS A CA 1
ATOM 922 C C . LYS A 1 117 ? -6.395 -4.242 12.200 1.00 91.94 117 LYS A C 1
ATOM 924 O O . LYS A 1 117 ? -5.806 -4.611 11.195 1.00 91.94 117 LYS A O 1
ATOM 929 N N . THR A 1 118 ? -6.995 -3.058 12.283 1.00 92.12 118 THR A N 1
ATOM 930 C CA . THR A 1 118 ? -7.107 -2.119 11.159 1.00 92.12 118 THR A CA 1
ATOM 931 C C . THR A 1 118 ? -5.736 -1.643 10.687 1.00 92.12 118 THR A C 1
ATOM 933 O O . THR A 1 118 ? -5.476 -1.627 9.490 1.00 92.12 118 THR A O 1
ATOM 936 N N . LYS A 1 119 ? -4.820 -1.310 11.610 1.00 93.81 119 LYS A N 1
ATOM 937 C CA . LYS A 1 119 ? -3.435 -0.962 11.252 1.00 93.81 119 LYS A CA 1
ATOM 938 C C . LYS A 1 119 ? -2.719 -2.108 10.537 1.00 93.81 119 LYS A C 1
ATOM 940 O O . LYS A 1 119 ? -2.019 -1.851 9.566 1.00 93.81 119 LYS A O 1
ATOM 945 N N . ILE A 1 120 ? -2.908 -3.347 11.000 1.00 92.50 120 ILE A N 1
ATOM 946 C CA . ILE A 1 120 ? -2.339 -4.537 10.354 1.00 92.50 120 ILE A CA 1
ATOM 947 C C . ILE A 1 120 ? -2.931 -4.714 8.950 1.00 92.50 120 ILE A C 1
ATOM 949 O O . ILE A 1 120 ? -2.170 -4.887 8.010 1.00 92.50 120 ILE A O 1
ATOM 953 N N . MET A 1 121 ? -4.253 -4.596 8.780 1.00 91.00 121 MET A N 1
ATOM 954 C CA . MET A 1 121 ? -4.908 -4.683 7.466 1.00 91.00 121 MET A CA 1
ATOM 955 C C . MET A 1 121 ? -4.374 -3.631 6.486 1.00 91.00 121 MET A C 1
ATOM 957 O O . MET A 1 121 ? -4.009 -3.972 5.367 1.00 91.00 121 MET A O 1
ATOM 961 N N . VAL A 1 122 ? -4.271 -2.367 6.916 1.00 91.75 122 VAL A N 1
ATOM 962 C CA . VAL A 1 122 ? -3.688 -1.281 6.108 1.00 91.75 122 VAL A CA 1
ATOM 963 C C . VAL A 1 122 ? -2.244 -1.595 5.724 1.00 91.75 122 VAL A C 1
ATOM 965 O O . VAL A 1 122 ? -1.876 -1.443 4.562 1.00 91.75 122 VAL A O 1
ATOM 968 N N . PHE A 1 123 ? -1.427 -2.021 6.691 1.00 91.69 123 PHE A N 1
ATOM 969 C CA . PHE A 1 123 ? -0.029 -2.366 6.451 1.00 91.69 123 PHE A CA 1
ATOM 970 C C . PHE A 1 123 ? 0.092 -3.502 5.432 1.00 91.69 123 PHE A C 1
ATOM 972 O O . PHE A 1 123 ? 0.827 -3.360 4.464 1.00 91.69 123 PHE A O 1
ATOM 979 N N . LEU A 1 124 ? -0.688 -4.576 5.590 1.00 88.00 124 LEU A N 1
ATOM 980 C CA . LEU A 1 124 ? -0.708 -5.695 4.650 1.00 88.00 124 LEU A CA 1
ATOM 981 C C . LEU A 1 124 ? -1.110 -5.250 3.243 1.00 88.00 124 LEU A C 1
ATOM 983 O O . LEU A 1 124 ? -0.413 -5.603 2.300 1.00 88.00 124 LEU A O 1
ATOM 987 N N . ILE A 1 125 ? -2.164 -4.436 3.095 1.00 88.31 125 ILE A N 1
ATOM 988 C CA . ILE A 1 125 ? -2.571 -3.894 1.788 1.00 88.31 125 ILE A CA 1
ATOM 989 C C . ILE A 1 125 ? -1.401 -3.138 1.149 1.00 88.31 125 ILE A C 1
ATOM 991 O O . ILE A 1 125 ? -0.972 -3.481 0.052 1.00 88.31 125 ILE A O 1
ATOM 995 N N . ILE A 1 126 ? -0.829 -2.153 1.845 1.00 89.69 126 ILE A N 1
ATOM 996 C CA . ILE A 1 126 ? 0.242 -1.325 1.277 1.00 89.69 126 ILE A CA 1
ATOM 997 C C . ILE A 1 126 ? 1.474 -2.177 0.947 1.00 89.69 126 ILE A C 1
ATOM 999 O O . ILE A 1 126 ? 2.045 -2.027 -0.131 1.00 89.69 126 ILE A O 1
ATOM 1003 N N . THR A 1 127 ? 1.889 -3.083 1.834 1.00 83.56 127 THR A N 1
ATOM 1004 C CA . THR A 1 127 ? 3.082 -3.912 1.630 1.00 83.56 127 THR A CA 1
ATOM 1005 C C . THR A 1 127 ? 2.902 -4.916 0.496 1.00 83.56 127 THR A C 1
ATOM 1007 O O . THR A 1 127 ? 3.808 -5.038 -0.322 1.00 83.56 127 THR A O 1
ATOM 1010 N N . ILE A 1 128 ? 1.755 -5.599 0.402 1.00 80.50 128 ILE A N 1
ATOM 1011 C CA . ILE A 1 128 ? 1.489 -6.590 -0.653 1.00 80.50 128 ILE A CA 1
ATOM 1012 C C . ILE A 1 128 ? 1.542 -5.930 -2.033 1.00 80.50 128 ILE A C 1
ATOM 1014 O O . ILE A 1 128 ? 2.221 -6.434 -2.929 1.00 80.50 128 ILE A O 1
ATOM 1018 N N . TRP A 1 129 ? 0.892 -4.779 -2.204 1.00 81.25 129 TRP A N 1
ATOM 1019 C CA . TRP A 1 129 ? 0.857 -4.097 -3.500 1.00 81.25 129 TRP A CA 1
ATOM 1020 C C . TRP A 1 129 ? 2.155 -3.372 -3.823 1.00 81.25 129 TRP A C 1
ATOM 1022 O O . TRP A 1 129 ? 2.607 -3.422 -4.963 1.00 81.25 129 TRP A O 1
ATOM 1032 N N . SER A 1 130 ? 2.822 -2.792 -2.823 1.00 79.81 130 SER A N 1
ATOM 1033 C CA . SER A 1 130 ? 4.155 -2.210 -3.024 1.00 79.81 130 SER A CA 1
ATOM 1034 C C . SER A 1 130 ? 5.176 -3.279 -3.425 1.00 79.81 130 SER A C 1
ATOM 1036 O O . SER A 1 130 ? 5.984 -3.047 -4.322 1.00 79.81 130 SER A O 1
ATOM 1038 N N . LEU A 1 131 ? 5.120 -4.467 -2.809 1.00 77.19 131 LEU A N 1
ATOM 1039 C CA . LEU A 1 131 ? 5.974 -5.600 -3.167 1.00 77.19 131 LEU A CA 1
ATOM 1040 C C . LEU A 1 131 ? 5.642 -6.128 -4.567 1.00 77.19 131 LEU A C 1
ATOM 1042 O O . LEU A 1 131 ? 6.555 -6.378 -5.346 1.00 77.19 131 LEU A O 1
ATOM 1046 N N . SER A 1 132 ? 4.358 -6.251 -4.908 1.00 76.81 132 SER A N 1
ATOM 1047 C CA . SER A 1 132 ? 3.916 -6.721 -6.228 1.00 76.81 132 SER A CA 1
ATOM 1048 C C . SER A 1 132 ? 4.375 -5.778 -7.346 1.00 76.81 132 SER A C 1
ATOM 1050 O O . SER A 1 132 ? 4.977 -6.228 -8.321 1.00 76.81 132 SER A O 1
ATOM 1052 N N . SER A 1 133 ? 4.207 -4.464 -7.167 1.00 77.94 133 SER A N 1
ATOM 1053 C CA . SER A 1 133 ? 4.722 -3.453 -8.101 1.00 77.94 133 SER A CA 1
ATOM 1054 C C . SER A 1 133 ? 6.246 -3.441 -8.186 1.00 77.94 133 SER A C 1
ATOM 1056 O O . SER A 1 133 ? 6.800 -3.283 -9.274 1.00 77.94 133 SER A O 1
ATOM 1058 N N . PHE A 1 134 ? 6.946 -3.639 -7.066 1.00 76.88 134 PHE A N 1
ATOM 1059 C CA . PHE A 1 134 ? 8.405 -3.743 -7.063 1.00 76.88 134 PHE A CA 1
ATOM 1060 C C . PHE A 1 134 ? 8.890 -4.971 -7.843 1.00 76.88 134 PHE A C 1
ATOM 1062 O O . PHE A 1 134 ? 9.772 -4.846 -8.690 1.00 76.88 134 PHE A O 1
ATOM 1069 N N . LEU A 1 135 ? 8.293 -6.143 -7.611 1.00 76.81 135 LEU A N 1
ATOM 1070 C CA . LEU A 1 135 ? 8.632 -7.375 -8.327 1.00 76.81 135 LEU A CA 1
ATOM 1071 C C . LEU A 1 135 ? 8.372 -7.246 -9.831 1.00 76.81 135 LEU A C 1
ATOM 1073 O O . LEU A 1 135 ? 9.195 -7.698 -10.626 1.00 76.81 135 LEU A O 1
ATOM 1077 N N . LEU A 1 136 ? 7.282 -6.582 -10.225 1.00 75.62 136 LEU A N 1
ATOM 1078 C CA . LEU A 1 136 ? 6.994 -6.299 -11.629 1.00 75.62 136 LEU A CA 1
ATOM 1079 C C . LEU A 1 136 ? 8.026 -5.336 -12.240 1.00 75.62 136 LEU A C 1
ATOM 1081 O O . LEU A 1 136 ? 8.507 -5.572 -13.345 1.00 75.62 136 LEU A O 1
ATOM 1085 N N . CYS A 1 137 ? 8.451 -4.307 -11.502 1.00 74.19 137 CYS A N 1
ATOM 1086 C CA . CYS A 1 137 ? 9.523 -3.404 -11.930 1.00 74.19 137 CYS A CA 1
ATOM 1087 C C . CYS A 1 137 ? 10.861 -4.145 -12.122 1.00 74.19 137 CYS A C 1
ATOM 1089 O O . CYS A 1 137 ? 11.518 -3.982 -13.151 1.00 74.19 137 CYS A O 1
ATOM 1091 N N . VAL A 1 138 ? 11.234 -5.023 -11.181 1.00 73.81 138 VAL A N 1
ATOM 1092 C CA . VAL A 1 138 ? 12.425 -5.884 -11.296 1.00 73.81 138 VAL A CA 1
ATOM 1093 C C . VAL A 1 138 ? 12.305 -6.825 -12.494 1.00 73.81 138 VAL A C 1
ATOM 1095 O O . VAL A 1 138 ? 13.265 -6.968 -13.248 1.00 73.81 138 VAL A O 1
ATOM 1098 N N . TYR A 1 139 ? 11.135 -7.427 -12.715 1.00 70.31 139 TYR A N 1
ATOM 1099 C CA . TYR A 1 139 ? 10.877 -8.278 -13.876 1.00 70.31 139 TYR A CA 1
ATOM 1100 C C . TYR A 1 139 ? 11.057 -7.517 -15.195 1.00 70.31 139 TYR A C 1
ATOM 1102 O O . TYR A 1 139 ? 11.745 -8.007 -16.088 1.00 70.31 139 TYR A O 1
ATOM 1110 N N . ILE A 1 140 ? 10.509 -6.303 -15.309 1.00 71.81 140 ILE A N 1
ATOM 1111 C CA . ILE A 1 140 ? 10.661 -5.450 -16.497 1.00 71.81 140 ILE A CA 1
ATOM 1112 C C . ILE A 1 140 ? 12.138 -5.085 -16.711 1.00 71.81 140 ILE A C 1
ATOM 1114 O O . ILE A 1 140 ? 12.650 -5.204 -17.828 1.00 71.81 140 ILE A O 1
ATOM 1118 N N . ALA A 1 141 ? 12.854 -4.703 -15.649 1.00 69.06 141 ALA A N 1
ATOM 1119 C CA . ALA A 1 141 ? 14.279 -4.375 -15.714 1.00 69.06 141 ALA A CA 1
ATOM 1120 C C . ALA A 1 141 ? 15.138 -5.583 -16.132 1.00 69.06 141 ALA A C 1
ATOM 1122 O O . ALA A 1 141 ? 16.030 -5.460 -16.973 1.00 69.06 141 ALA A O 1
ATOM 1123 N N . PHE A 1 142 ? 14.839 -6.765 -15.592 1.00 69.38 142 PHE A N 1
ATOM 1124 C CA . PHE A 1 142 ? 15.531 -8.010 -15.917 1.00 69.38 142 PHE A CA 1
ATOM 1125 C C . PHE A 1 142 ? 15.222 -8.487 -17.342 1.00 69.38 142 PHE A C 1
ATOM 1127 O O . PHE A 1 142 ? 16.133 -8.864 -18.080 1.00 69.38 142 PHE A O 1
ATOM 1134 N N . SER 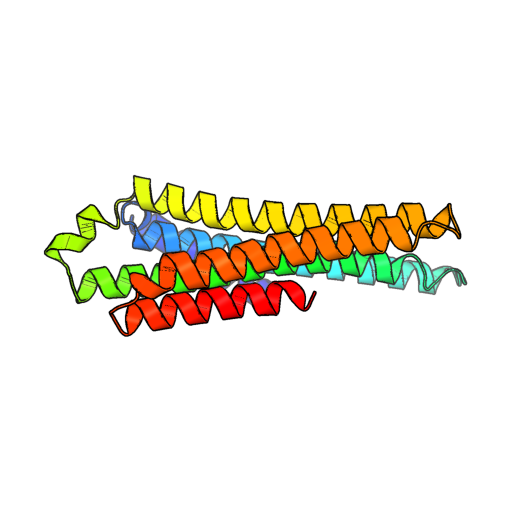A 1 143 ? 13.957 -8.393 -17.771 1.00 66.88 143 SER A N 1
ATOM 1135 C CA . SER A 1 143 ? 13.543 -8.657 -19.154 1.00 66.88 143 SER A CA 1
ATOM 1136 C C . SER A 1 143 ? 14.297 -7.789 -20.145 1.00 66.88 143 SER A C 1
ATOM 1138 O O . SER A 1 143 ? 14.682 -8.259 -21.214 1.00 66.88 143 SER A O 1
ATOM 1140 N N . TRP A 1 144 ? 14.544 -6.537 -19.781 1.00 66.06 144 TRP A N 1
ATOM 1141 C CA . TRP A 1 144 ? 15.319 -5.630 -20.602 1.00 66.06 144 TRP A CA 1
ATOM 1142 C C . TRP A 1 144 ? 16.811 -5.986 -20.642 1.00 66.06 144 TRP A C 1
ATOM 1144 O O . TRP A 1 144 ? 17.394 -6.023 -21.726 1.00 66.06 144 TRP A O 1
ATOM 1154 N N . PHE A 1 145 ? 17.422 -6.284 -19.490 1.00 65.00 145 PHE A N 1
ATOM 1155 C CA . PHE A 1 145 ? 18.840 -6.651 -19.413 1.00 65.00 145 PHE A CA 1
ATOM 1156 C C . PHE A 1 145 ? 19.172 -7.866 -20.287 1.00 65.00 145 PHE A C 1
ATOM 1158 O O . PHE A 1 145 ? 20.213 -7.895 -20.943 1.00 65.00 145 PHE A O 1
ATOM 1165 N N . ILE A 1 146 ? 18.272 -8.851 -20.336 1.00 60.50 146 ILE A N 1
ATOM 1166 C CA . ILE A 1 146 ? 18.484 -10.053 -21.145 1.00 60.50 146 ILE A CA 1
ATOM 1167 C C . ILE A 1 146 ? 18.224 -9.793 -22.634 1.00 60.50 146 ILE A C 1
ATOM 1169 O O . ILE A 1 146 ? 19.017 -10.245 -23.460 1.00 60.50 146 ILE A O 1
ATOM 1173 N N . ASN A 1 147 ? 17.201 -9.002 -22.987 1.00 63.75 147 ASN A N 1
ATOM 1174 C CA . ASN A 1 147 ? 16.946 -8.617 -24.383 1.00 63.75 147 ASN A CA 1
ATOM 1175 C C . ASN A 1 147 ? 18.112 -7.844 -25.023 1.00 63.75 147 ASN A C 1
ATOM 1177 O O . ASN A 1 147 ? 18.267 -7.878 -26.239 1.00 63.75 147 ASN A O 1
ATOM 1181 N N . LEU A 1 148 ? 18.944 -7.163 -24.228 1.00 61.69 148 LEU A N 1
ATOM 1182 C CA . LEU A 1 148 ? 20.148 -6.500 -24.733 1.00 61.69 148 LEU A CA 1
ATOM 1183 C C . LEU A 1 148 ? 21.342 -7.428 -24.962 1.00 61.69 148 LEU A C 1
ATOM 1185 O O . LEU A 1 148 ? 22.245 -7.048 -25.702 1.00 61.69 148 LEU A O 1
ATOM 1189 N N . ASN A 1 149 ? 21.377 -8.600 -24.327 1.00 58.66 149 ASN A N 1
ATOM 1190 C CA . ASN A 1 149 ? 22.597 -9.401 -24.250 1.00 58.66 149 ASN A CA 1
ATOM 1191 C C . ASN A 1 149 ? 22.498 -10.786 -24.903 1.00 58.66 149 ASN A C 1
ATOM 1193 O O . ASN A 1 149 ? 23.541 -11.403 -25.104 1.00 58.66 149 ASN A O 1
ATOM 1197 N N . LEU A 1 150 ? 21.308 -11.306 -25.244 1.00 55.53 150 LEU A N 1
ATOM 1198 C CA . LEU A 1 150 ? 21.185 -12.679 -25.761 1.00 55.53 150 LEU A CA 1
ATOM 1199 C C . LEU A 1 150 ? 20.027 -12.864 -26.768 1.00 55.53 150 LEU A C 1
ATOM 1201 O O . LEU A 1 150 ? 18.867 -12.867 -26.355 1.00 55.53 150 LEU A O 1
ATOM 1205 N N . PRO A 1 151 ? 20.305 -13.156 -28.057 1.00 57.59 151 PRO A N 1
ATOM 1206 C CA . PRO A 1 151 ? 19.273 -13.440 -29.066 1.00 57.59 151 PRO A CA 1
ATOM 1207 C C . PRO A 1 151 ? 18.553 -14.801 -28.915 1.00 57.59 151 PRO A C 1
ATOM 1209 O O . PRO A 1 151 ? 17.702 -15.131 -29.734 1.00 57.59 151 PRO A O 1
ATOM 1212 N N . TYR A 1 152 ? 18.844 -15.592 -27.872 1.00 54.25 152 TYR A N 1
ATOM 1213 C CA . TYR A 1 152 ? 18.452 -17.012 -27.790 1.00 54.25 152 TYR A CA 1
ATOM 1214 C C . TYR A 1 152 ? 17.616 -17.415 -26.556 1.00 54.25 152 TYR A C 1
ATOM 1216 O O . TYR A 1 152 ? 17.458 -18.601 -26.284 1.00 54.25 152 TYR A O 1
ATOM 1224 N N . THR A 1 153 ? 17.052 -16.475 -25.786 1.00 56.44 153 THR A N 1
ATOM 1225 C CA . THR A 1 153 ? 16.391 -16.792 -24.491 1.00 56.44 153 THR A CA 1
ATOM 1226 C C . THR A 1 153 ? 14.856 -16.801 -24.510 1.00 56.44 153 THR A C 1
ATOM 1228 O O . THR A 1 153 ? 14.221 -16.740 -23.456 1.00 56.44 153 THR A O 1
ATOM 1231 N N . THR A 1 154 ? 14.224 -16.948 -25.679 1.00 59.97 154 THR A N 1
ATOM 1232 C CA . THR A 1 154 ? 12.754 -16.934 -25.821 1.00 59.97 154 THR A CA 1
ATOM 1233 C C . THR A 1 154 ? 12.042 -18.014 -24.996 1.00 59.97 154 THR A C 1
ATOM 1235 O O . THR A 1 154 ? 10.987 -17.737 -24.431 1.00 59.97 154 THR A O 1
ATOM 1238 N N . ALA A 1 155 ? 12.617 -19.212 -24.842 1.00 60.91 155 ALA A N 1
ATOM 1239 C CA . ALA A 1 155 ? 11.974 -20.312 -24.111 1.00 60.91 155 ALA A CA 1
ATOM 1240 C C . ALA A 1 155 ? 11.984 -20.124 -22.583 1.00 60.91 155 ALA A C 1
ATOM 1242 O O . ALA A 1 155 ? 10.949 -20.283 -21.939 1.00 60.91 155 ALA A O 1
ATOM 1243 N N . ALA A 1 156 ? 13.121 -19.733 -21.994 1.00 58.44 156 ALA A N 1
ATOM 1244 C CA . ALA A 1 156 ? 13.212 -19.467 -20.555 1.00 58.44 156 ALA A CA 1
ATOM 1245 C C . ALA A 1 156 ? 12.365 -18.246 -20.153 1.00 58.44 156 ALA A C 1
ATOM 1247 O O . ALA A 1 156 ? 11.737 -18.251 -19.095 1.00 58.44 156 ALA A O 1
ATOM 1248 N N . PHE A 1 157 ? 12.279 -17.233 -21.026 1.00 56.09 157 PHE A N 1
ATOM 1249 C CA . PHE A 1 157 ? 11.397 -16.079 -20.835 1.00 56.09 157 PHE A CA 1
ATOM 1250 C C . PHE A 1 157 ? 9.923 -16.416 -20.974 1.00 56.09 157 PHE A C 1
ATOM 1252 O O . PHE A 1 157 ? 9.121 -15.926 -20.179 1.00 56.09 157 PHE A O 1
ATOM 1259 N N . ALA A 1 158 ? 9.561 -17.253 -21.948 1.00 60.91 158 ALA A N 1
ATOM 1260 C CA . ALA A 1 158 ? 8.211 -17.781 -22.043 1.00 60.91 158 ALA A CA 1
ATOM 1261 C C . ALA A 1 158 ? 7.864 -18.537 -20.758 1.00 60.91 158 ALA A C 1
ATOM 1263 O O . ALA A 1 158 ? 6.829 -18.243 -20.179 1.00 60.91 158 ALA A O 1
ATOM 1264 N N . LEU A 1 159 ? 8.768 -19.379 -20.243 1.00 61.19 159 LEU A N 1
ATOM 1265 C CA . LEU A 1 159 ? 8.596 -20.115 -18.987 1.00 61.19 159 LEU A CA 1
ATOM 1266 C C . LEU A 1 159 ? 8.477 -19.212 -17.754 1.00 61.19 159 LEU A C 1
ATOM 1268 O O . LEU A 1 159 ? 7.641 -19.475 -16.896 1.00 61.19 159 LEU A O 1
ATOM 1272 N N . LEU A 1 160 ? 9.266 -18.140 -17.647 1.00 59.09 160 LEU A N 1
ATOM 1273 C CA . LEU A 1 160 ? 9.162 -17.160 -16.557 1.00 59.09 160 LEU A CA 1
ATOM 1274 C C . LEU A 1 160 ? 7.873 -16.340 -16.658 1.00 59.09 160 LEU A C 1
ATOM 1276 O O . LEU A 1 160 ? 7.182 -16.176 -15.656 1.00 59.09 160 LEU A O 1
ATOM 1280 N N . ARG A 1 161 ? 7.503 -15.882 -17.861 1.00 61.16 161 ARG A N 1
ATOM 1281 C CA . ARG A 1 161 ? 6.233 -15.189 -18.122 1.00 61.16 161 ARG A CA 1
ATOM 1282 C C . ARG A 1 161 ? 5.048 -16.096 -17.808 1.00 61.16 161 ARG A C 1
ATOM 1284 O O . ARG A 1 161 ? 4.121 -15.663 -17.132 1.00 61.16 161 ARG A O 1
ATOM 1291 N N . THR A 1 162 ? 5.079 -17.351 -18.250 1.00 60.50 162 THR A N 1
ATOM 1292 C CA . THR A 1 162 ? 4.041 -18.331 -17.927 1.00 60.50 162 THR A CA 1
ATOM 1293 C C . THR A 1 162 ? 4.073 -18.700 -16.459 1.00 60.50 162 THR A C 1
ATOM 1295 O O . THR A 1 162 ? 3.009 -18.940 -15.927 1.00 60.50 162 THR A O 1
ATOM 1298 N N . SER A 1 163 ? 5.228 -18.701 -15.785 1.00 61.75 163 SER A N 1
ATOM 1299 C CA . SER A 1 163 ? 5.326 -18.969 -14.342 1.00 61.75 163 SER A CA 1
ATOM 1300 C C . SER A 1 163 ? 4.759 -17.830 -13.502 1.00 61.75 163 SER A C 1
ATOM 1302 O O . SER A 1 163 ? 4.094 -18.080 -12.504 1.00 61.75 163 SER A O 1
ATOM 1304 N N . PHE A 1 164 ? 4.991 -16.574 -13.888 1.00 61.34 164 PHE A N 1
ATOM 1305 C CA . PHE A 1 164 ? 4.365 -15.427 -13.228 1.00 61.34 164 PHE A CA 1
ATOM 1306 C C . PHE A 1 164 ? 2.865 -15.393 -13.511 1.00 61.34 164 PHE A C 1
ATOM 1308 O O . PHE A 1 164 ? 2.077 -15.306 -12.574 1.00 61.34 164 PHE A O 1
ATOM 1315 N N . ARG A 1 165 ? 2.460 -15.565 -14.776 1.00 64.12 165 ARG A N 1
ATOM 1316 C CA . ARG A 1 165 ? 1.046 -15.637 -15.159 1.00 64.12 165 ARG A CA 1
ATOM 1317 C C . ARG A 1 165 ? 0.341 -16.835 -14.522 1.00 64.12 165 ARG A C 1
ATOM 1319 O O . ARG A 1 165 ? -0.797 -16.693 -14.111 1.00 64.12 165 ARG A O 1
ATOM 1326 N N . SER A 1 166 ? 1.004 -17.984 -14.378 1.00 56.50 166 SER A N 1
ATOM 1327 C CA . SER A 1 166 ? 0.430 -19.170 -13.736 1.00 56.50 166 SER A CA 1
ATOM 1328 C C . SER A 1 166 ? 0.359 -19.023 -12.226 1.00 56.50 166 SER A C 1
ATOM 1330 O O . SER A 1 166 ? -0.648 -19.409 -11.658 1.00 56.50 166 SER A O 1
ATOM 1332 N N . ARG A 1 167 ? 1.354 -18.422 -11.561 1.00 60.91 167 ARG A N 1
ATOM 1333 C CA . ARG A 1 167 ? 1.266 -18.114 -10.123 1.00 60.91 167 ARG A CA 1
ATOM 1334 C C . ARG A 1 167 ? 0.149 -17.120 -9.832 1.00 60.91 167 ARG A C 1
ATOM 1336 O O . ARG A 1 167 ? -0.560 -17.291 -8.854 1.00 60.91 167 ARG A O 1
ATOM 1343 N N . MET A 1 168 ? -0.036 -16.135 -10.704 1.00 57.56 168 MET A N 1
ATOM 1344 C CA . MET A 1 168 ? -1.136 -15.173 -10.624 1.00 57.56 168 MET A CA 1
ATOM 1345 C C . MET A 1 168 ? -2.491 -15.832 -10.893 1.00 57.56 168 MET A C 1
ATOM 1347 O O . MET A 1 168 ? -3.399 -15.642 -10.103 1.00 57.56 168 MET A O 1
ATOM 1351 N N . LEU A 1 169 ? -2.597 -16.701 -11.906 1.00 61.75 169 LEU A N 1
ATOM 1352 C CA . LEU A 1 169 ? -3.791 -17.526 -12.128 1.00 61.75 169 LEU A CA 1
ATOM 1353 C C . LEU A 1 169 ? -4.046 -18.498 -10.975 1.00 61.75 169 LEU A C 1
ATOM 1355 O O . LEU A 1 169 ? -5.190 -18.828 -10.710 1.00 61.75 169 LEU A O 1
ATOM 1359 N N . ILE A 1 170 ? -3.002 -18.967 -10.288 1.00 63.12 170 ILE A N 1
ATOM 1360 C CA . ILE A 1 170 ? -3.131 -19.758 -9.064 1.00 63.12 170 ILE A CA 1
ATOM 1361 C C . ILE A 1 170 ? -3.682 -18.880 -7.943 1.00 63.12 170 ILE A C 1
ATOM 1363 O O . ILE A 1 170 ? -4.513 -19.380 -7.205 1.00 63.12 170 ILE A O 1
ATOM 1367 N N . PHE A 1 171 ? -3.302 -17.604 -7.826 1.00 62.22 171 PHE A N 1
ATOM 1368 C CA . PHE A 1 171 ? -3.957 -16.679 -6.895 1.00 62.22 171 PHE A CA 1
ATOM 1369 C C . PHE A 1 171 ? -5.409 -16.410 -7.303 1.00 62.22 171 PHE A C 1
ATOM 1371 O O . PHE A 1 171 ? -6.280 -16.682 -6.494 1.00 62.22 171 PHE A O 1
ATOM 1378 N N . ASP A 1 172 ? -5.699 -16.061 -8.563 1.00 59.97 172 ASP A N 1
ATOM 1379 C CA . ASP A 1 172 ? -7.074 -15.908 -9.073 1.00 59.97 172 ASP 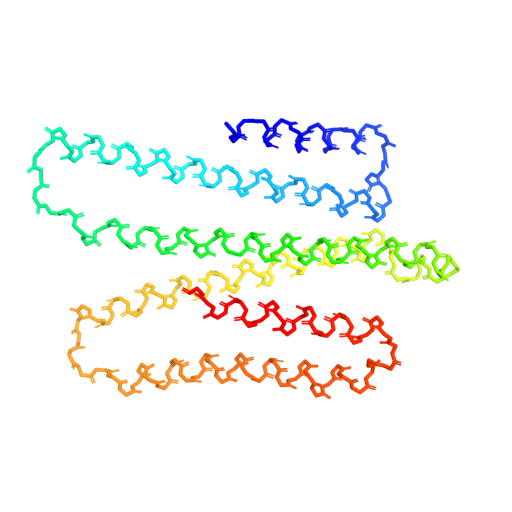A CA 1
ATOM 1380 C C . ASP A 1 172 ? -7.924 -17.160 -8.808 1.00 59.97 172 ASP A C 1
ATOM 1382 O O . ASP A 1 172 ? -9.074 -17.071 -8.381 1.00 59.97 172 ASP A O 1
ATOM 1386 N N . PHE A 1 173 ? -7.355 -18.344 -9.054 1.00 61.94 173 PHE A N 1
ATOM 1387 C CA . PHE A 1 173 ? -8.008 -19.631 -8.856 1.00 61.94 173 PHE A CA 1
ATOM 1388 C C . PHE A 1 173 ? -8.139 -19.973 -7.379 1.00 61.94 173 PHE A C 1
ATOM 1390 O O . PHE A 1 173 ? -9.183 -20.473 -6.989 1.00 61.94 173 PHE A O 1
ATOM 1397 N N . LEU A 1 174 ? -7.134 -19.715 -6.543 1.00 59.00 174 LEU A N 1
ATOM 1398 C CA . LEU A 1 174 ? -7.214 -19.908 -5.095 1.00 59.00 174 LEU A CA 1
ATOM 1399 C C . LEU A 1 174 ? -8.241 -18.950 -4.497 1.00 59.00 174 LEU A C 1
ATOM 1401 O O . LEU A 1 174 ? -9.047 -19.383 -3.689 1.00 59.00 174 LEU A O 1
ATOM 1405 N N . ASP A 1 175 ? -8.296 -17.697 -4.929 1.00 58.84 175 ASP A N 1
ATOM 1406 C CA . ASP A 1 175 ? -9.295 -16.741 -4.469 1.00 58.84 175 ASP A CA 1
ATOM 1407 C C . ASP A 1 175 ? -10.692 -17.151 -4.947 1.00 58.84 175 ASP A C 1
ATOM 1409 O O . ASP A 1 175 ? -11.624 -17.233 -4.150 1.00 58.84 175 ASP A O 1
ATOM 1413 N N . ALA A 1 176 ? -10.849 -17.539 -6.213 1.00 60.62 176 ALA A N 1
ATOM 1414 C CA . ALA A 1 176 ? -12.126 -18.017 -6.731 1.00 60.62 176 ALA A CA 1
ATOM 1415 C C . ALA A 1 176 ? -12.566 -19.355 -6.119 1.00 60.62 176 ALA A C 1
ATOM 1417 O O . ALA A 1 176 ? -13.743 -19.529 -5.842 1.00 60.62 176 ALA A O 1
ATOM 1418 N N . THR A 1 177 ? -11.675 -20.314 -5.879 1.00 62.56 177 THR A N 1
ATOM 1419 C CA . THR A 1 177 ? -12.066 -21.649 -5.389 1.00 62.56 177 THR A CA 1
ATOM 1420 C C . THR A 1 177 ? -12.055 -21.771 -3.878 1.00 62.56 177 THR A C 1
ATOM 1422 O O . THR A 1 177 ? -12.895 -22.487 -3.338 1.00 62.56 177 THR A O 1
ATOM 1425 N N . LEU A 1 178 ? -11.160 -21.073 -3.178 1.00 59.62 178 LEU A N 1
ATOM 1426 C CA . LEU A 1 178 ? -11.136 -21.074 -1.720 1.00 59.62 178 LEU A CA 1
ATOM 1427 C C . LEU A 1 178 ? -12.099 -20.048 -1.145 1.00 59.62 178 LEU A C 1
ATOM 1429 O O . LEU A 1 178 ? -12.691 -20.348 -0.120 1.00 59.62 178 LEU A O 1
ATOM 1433 N N . ILE A 1 179 ? -12.283 -18.871 -1.756 1.00 58.41 179 ILE A N 1
ATOM 1434 C CA . ILE A 1 179 ? -13.133 -17.817 -1.176 1.00 58.41 179 ILE A CA 1
ATOM 1435 C C . ILE A 1 179 ? -14.582 -17.937 -1.664 1.00 58.41 179 ILE A C 1
ATOM 1437 O O . ILE A 1 179 ? -15.491 -17.765 -0.850 1.00 58.41 179 ILE A O 1
ATOM 1441 N N . ALA A 1 180 ? -14.844 -18.304 -2.930 1.00 61.09 180 ALA A N 1
ATOM 1442 C CA . ALA A 1 180 ? -16.226 -18.363 -3.436 1.00 61.09 180 ALA A CA 1
ATOM 1443 C C . ALA A 1 180 ? -17.174 -19.292 -2.655 1.00 61.09 180 ALA A C 1
ATOM 1445 O O . ALA A 1 180 ? -18.320 -18.884 -2.456 1.00 61.09 180 ALA A O 1
ATOM 1446 N N . PRO A 1 181 ? -16.760 -20.471 -2.144 1.00 63.25 181 PRO A N 1
ATOM 1447 C CA . PRO A 1 181 ? -17.640 -21.307 -1.323 1.00 63.25 181 PRO A CA 1
ATOM 1448 C C . PRO A 1 181 ? -18.088 -20.629 -0.021 1.00 63.25 181 PRO A C 1
ATOM 1450 O O . PRO A 1 181 ? -19.151 -20.947 0.508 1.00 63.25 181 PRO A O 1
ATOM 1453 N N . PHE A 1 182 ? -17.311 -19.668 0.489 1.00 61.12 182 PHE A N 1
ATOM 1454 C CA . PHE A 1 182 ? -17.664 -18.881 1.674 1.00 61.12 182 PHE A CA 1
ATOM 1455 C C . PHE A 1 182 ? -18.400 -17.578 1.324 1.00 61.12 182 PHE A C 1
ATOM 1457 O O . PHE A 1 182 ? -18.935 -16.908 2.210 1.00 61.12 182 PHE A O 1
ATOM 1464 N N . CYS A 1 183 ? -18.499 -17.233 0.037 1.00 63.25 183 CYS A N 1
ATOM 1465 C CA . CYS A 1 183 ? -19.226 -16.073 -0.470 1.00 63.25 183 CYS A CA 1
ATOM 1466 C C . CYS A 1 183 ? -20.726 -16.355 -0.646 1.00 63.25 183 CYS A C 1
ATOM 1468 O O . CYS A 1 183 ? -21.290 -16.147 -1.715 1.00 63.25 183 CYS A O 1
ATOM 1470 N N . THR A 1 184 ? -21.399 -16.793 0.419 1.00 72.12 184 THR A N 1
ATOM 1471 C CA . THR A 1 184 ? -22.849 -17.087 0.417 1.00 72.12 184 THR A CA 1
ATOM 1472 C C . THR A 1 184 ? -23.733 -15.844 0.512 1.00 72.12 184 THR A C 1
ATOM 1474 O O . THR A 1 184 ? -24.956 -15.923 0.423 1.00 72.12 184 THR A O 1
ATOM 1477 N N . THR A 1 185 ? -23.126 -14.677 0.709 1.00 76.44 185 THR A N 1
ATOM 1478 C CA . THR A 1 185 ? -23.828 -13.399 0.816 1.00 76.44 185 THR A CA 1
ATOM 1479 C C . THR A 1 185 ? -23.529 -12.546 -0.408 1.00 76.44 185 THR A C 1
ATOM 1481 O O . THR A 1 185 ? -22.419 -12.600 -0.935 1.00 76.44 185 THR A O 1
ATOM 1484 N N . ALA A 1 186 ? -24.476 -11.689 -0.809 1.00 75.25 186 ALA A N 1
ATOM 1485 C CA . ALA A 1 186 ? -24.270 -10.722 -1.895 1.00 75.25 186 ALA A CA 1
ATOM 1486 C C . ALA A 1 186 ? -22.979 -9.895 -1.712 1.00 75.25 186 ALA A C 1
ATOM 1488 O O . ALA A 1 186 ? -22.309 -9.547 -2.680 1.00 75.25 186 ALA A O 1
ATOM 1489 N N . TRP A 1 187 ? -22.589 -9.640 -0.459 1.00 66.19 187 TRP A N 1
ATOM 1490 C CA . TRP A 1 187 ? -21.337 -8.974 -0.108 1.00 66.19 187 TRP A CA 1
ATOM 1491 C C . TRP A 1 187 ? -20.097 -9.829 -0.341 1.00 66.19 187 TRP A C 1
ATOM 1493 O O . TRP A 1 187 ? -19.104 -9.310 -0.839 1.00 66.19 187 TRP A O 1
ATOM 1503 N N . GLY A 1 188 ? -20.142 -11.121 -0.014 1.00 69.00 188 GLY A N 1
ATOM 1504 C CA . GLY A 1 188 ? -19.063 -12.047 -0.356 1.00 69.00 188 GLY A CA 1
ATOM 1505 C C . GLY A 1 188 ? -18.850 -12.095 -1.867 1.00 69.00 188 GLY A C 1
ATOM 1506 O O . GLY A 1 188 ? -17.726 -11.955 -2.340 1.00 69.00 188 GLY A O 1
ATOM 1507 N N . THR A 1 189 ? -19.942 -12.188 -2.630 1.00 68.88 189 THR A N 1
ATOM 1508 C CA . THR A 1 189 ? -19.908 -12.144 -4.095 1.00 68.88 189 THR A CA 1
ATOM 1509 C C . THR A 1 189 ? -19.325 -10.824 -4.604 1.00 68.88 189 THR A C 1
ATOM 1511 O O . THR A 1 189 ? -18.417 -10.843 -5.427 1.00 68.88 189 THR A O 1
ATOM 1514 N N . PHE A 1 190 ? -19.768 -9.678 -4.075 1.00 70.81 190 PHE A N 1
ATOM 1515 C CA . PHE A 1 190 ? -19.225 -8.364 -4.433 1.00 70.81 190 PHE A CA 1
ATOM 1516 C C . PHE A 1 190 ? -17.724 -8.238 -4.139 1.00 70.81 190 PHE A C 1
ATOM 1518 O O . PHE A 1 190 ? -16.974 -7.754 -4.986 1.00 70.81 190 PHE A O 1
ATOM 1525 N N . ILE A 1 191 ? -17.270 -8.680 -2.961 1.00 67.75 191 ILE A N 1
ATOM 1526 C CA . ILE A 1 191 ? -15.851 -8.641 -2.580 1.00 67.75 191 ILE A CA 1
ATOM 1527 C C . ILE A 1 191 ? -15.031 -9.530 -3.514 1.00 67.75 191 ILE A C 1
ATOM 1529 O O . ILE A 1 191 ? -13.993 -9.083 -3.991 1.00 67.75 191 ILE A O 1
ATOM 1533 N N . LEU A 1 192 ? -15.513 -10.739 -3.815 1.00 66.44 192 LEU A N 1
ATOM 1534 C CA . LEU A 1 192 ? -14.851 -11.654 -4.740 1.00 66.44 192 LEU A CA 1
ATOM 1535 C C . LEU A 1 192 ? -14.735 -11.039 -6.136 1.00 66.44 192 LEU A C 1
ATOM 1537 O O . LEU A 1 192 ? -13.633 -10.953 -6.659 1.00 66.44 192 LEU A O 1
ATOM 1541 N N . PHE A 1 193 ? -15.837 -10.534 -6.700 1.00 70.94 193 PHE A N 1
ATOM 1542 C CA . PHE A 1 193 ? -15.814 -9.869 -8.005 1.00 70.94 193 PHE A CA 1
ATOM 1543 C C . PHE A 1 193 ? -14.886 -8.661 -8.017 1.00 70.94 193 PHE A C 1
ATOM 1545 O O . PHE A 1 193 ? -14.146 -8.481 -8.977 1.00 70.94 193 PHE A O 1
ATOM 1552 N N . THR A 1 194 ? -14.885 -7.857 -6.952 1.00 68.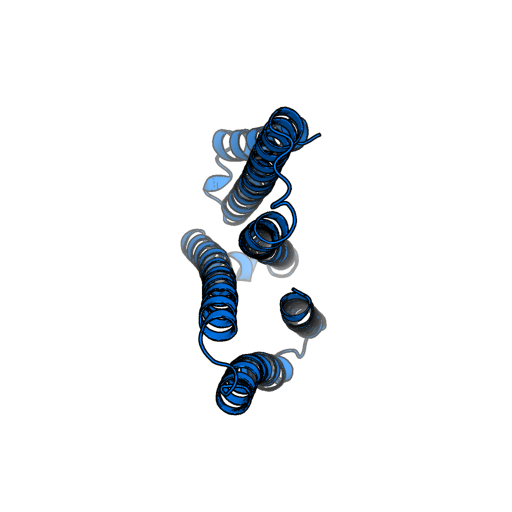56 194 THR A N 1
ATOM 1553 C CA . THR A 1 194 ? -13.969 -6.718 -6.831 1.00 68.56 194 THR A CA 1
ATOM 1554 C C . THR A 1 194 ? -12.522 -7.207 -6.809 1.00 68.56 194 THR A C 1
ATOM 1556 O O . THR A 1 194 ? -11.689 -6.645 -7.511 1.00 68.56 194 THR A O 1
ATOM 1559 N N . PHE A 1 195 ? -12.215 -8.265 -6.051 1.00 67.44 195 PHE A N 1
ATOM 1560 C CA . PHE A 1 195 ? -10.877 -8.853 -5.971 1.00 67.44 195 PHE A CA 1
ATOM 1561 C C . PHE A 1 195 ? -10.408 -9.414 -7.313 1.00 67.44 195 PHE A C 1
ATOM 1563 O O . PHE A 1 195 ? -9.350 -9.024 -7.794 1.00 67.44 195 PHE A O 1
ATOM 1570 N N . THR A 1 196 ? -11.233 -10.224 -7.975 1.00 66.12 196 THR A N 1
ATOM 1571 C CA . THR A 1 196 ? -10.960 -10.745 -9.320 1.00 66.12 196 THR A CA 1
ATOM 1572 C C . THR A 1 196 ? -10.791 -9.619 -10.342 1.00 66.12 196 THR A C 1
ATOM 1574 O O . THR A 1 196 ? -9.882 -9.663 -11.164 1.00 66.12 196 THR A O 1
ATOM 1577 N N . TRP A 1 197 ? -11.621 -8.575 -10.278 1.00 69.88 197 TRP A N 1
ATOM 1578 C CA . TRP A 1 197 ? -11.507 -7.397 -11.140 1.00 69.88 197 TRP A CA 1
ATOM 1579 C C . TRP A 1 197 ? -10.179 -6.655 -10.925 1.00 69.88 197 TRP A C 1
ATOM 1581 O O . TRP A 1 197 ? -9.512 -6.291 -11.892 1.00 69.88 197 TRP A O 1
ATOM 1591 N N . MET A 1 198 ? -9.750 -6.492 -9.668 1.00 64.06 198 MET A N 1
ATOM 1592 C CA . MET A 1 198 ? -8.448 -5.907 -9.327 1.00 64.06 198 MET A CA 1
ATOM 1593 C C . MET A 1 198 ? -7.278 -6.734 -9.856 1.00 64.06 198 MET A C 1
ATOM 1595 O O . MET A 1 198 ? -6.333 -6.162 -10.395 1.00 64.06 198 MET A O 1
ATOM 1599 N N . LEU A 1 199 ? -7.340 -8.060 -9.723 1.00 61.72 199 LEU A N 1
ATOM 1600 C CA . LEU A 1 199 ? -6.308 -8.951 -10.251 1.00 61.72 199 LEU A CA 1
ATOM 1601 C C . LEU A 1 199 ? -6.258 -8.907 -11.782 1.00 61.72 199 LEU A C 1
ATOM 1603 O O . LEU A 1 199 ? -5.169 -8.831 -12.345 1.00 61.72 199 LEU A O 1
ATOM 1607 N N . CYS A 1 200 ? -7.416 -8.856 -12.449 1.00 61.22 200 CYS A N 1
ATOM 1608 C CA . CYS A 1 200 ? -7.496 -8.711 -13.901 1.00 61.22 200 CYS A CA 1
ATOM 1609 C C . CYS A 1 200 ? -6.818 -7.418 -14.372 1.00 61.22 200 CYS A C 1
ATOM 1611 O O . CYS A 1 200 ? -5.978 -7.464 -15.263 1.00 61.22 200 CYS A O 1
ATOM 1613 N N . HIS A 1 201 ? -7.117 -6.279 -13.743 1.00 59.62 201 HIS A N 1
ATOM 1614 C CA . HIS A 1 201 ? -6.509 -5.006 -14.137 1.00 59.62 201 HIS A CA 1
ATOM 1615 C C . HIS A 1 201 ? -5.038 -4.884 -13.750 1.00 59.62 201 HIS A C 1
ATOM 1617 O O . HIS A 1 201 ? -4.276 -4.197 -14.431 1.00 59.62 201 HIS A O 1
ATOM 1623 N N . PHE A 1 202 ? -4.589 -5.569 -12.697 1.00 56.31 202 PHE A N 1
ATOM 1624 C CA . PHE A 1 202 ? -3.162 -5.638 -12.397 1.00 56.31 202 PHE A CA 1
ATOM 1625 C C . PHE A 1 202 ? -2.353 -6.245 -13.560 1.00 56.31 202 PHE A C 1
ATOM 1627 O O . PHE A 1 202 ? -1.184 -5.905 -13.718 1.00 56.31 202 PHE A O 1
ATOM 1634 N N . LEU A 1 203 ? -2.974 -7.083 -14.401 1.00 52.25 203 LEU A N 1
ATOM 1635 C CA . LEU A 1 203 ? -2.358 -7.671 -15.596 1.00 52.25 203 LEU A CA 1
ATOM 1636 C C . LEU A 1 203 ? -2.382 -6.760 -16.835 1.00 52.25 203 LEU A C 1
ATOM 1638 O O . LEU A 1 203 ? -1.750 -7.109 -17.832 1.00 52.25 203 LEU A O 1
ATOM 1642 N N . ASP A 1 204 ? -3.091 -5.629 -16.792 1.00 57.62 204 ASP A N 1
ATOM 1643 C CA . ASP A 1 204 ? -3.180 -4.698 -17.926 1.00 57.62 204 ASP A CA 1
ATOM 1644 C C . ASP A 1 204 ? -1.954 -3.766 -18.034 1.00 57.62 204 ASP A C 1
ATOM 1646 O O . ASP A 1 204 ? -1.816 -3.051 -19.029 1.00 57.62 204 ASP A O 1
ATOM 1650 N N . GLY A 1 205 ? -1.072 -3.751 -17.022 1.00 48.28 205 GLY A N 1
ATOM 1651 C CA . GLY A 1 205 ? 0.174 -2.967 -16.997 1.00 48.28 205 GLY A CA 1
ATOM 1652 C C . GLY A 1 205 ? 1.393 -3.726 -17.507 1.00 48.28 205 GLY A C 1
ATOM 1653 O O . GLY A 1 205 ? 2.299 -3.043 -18.036 1.00 48.28 205 GLY A O 1
#

InterPro domains:
  IPR017452 GPCR, rhodopsin-like, 7TM [PS50262] (8-205)
  IPR019430 7TM GPCR, serpentine receptor class x (Srx) [PF10328] (2-137)

Organism: Dracunculus medinensis (NCBI:txid318479)

Radius of gyration: 21.05 Å; chains: 1; bounding box: 48×44×50 Å